Protein 5IJX (pdb70)

Solvent-accessible surface area: 17200 Å² total

Sequence (354 aa):
RHITQQHLRRTAEAEEQWKLQAKEIEAGRKQSFLSFLEERGLVNSVVGQRDALDKLITRKRVGFYAGVDPTAPSLHIGHLPFILGWAYVHGLKAVFLIGGSTAKIGDPTGRDGATRRANIANIHLQLKRLGFSFEKYGRKHGFEWEWAWRRALENNNTWWNKQSLKEVEVLGTSLRLGPLGRDYVKSRLASGEGSIAEFCYPIQGWDFWYLFQRKVQVQVGGSDQYGNILFGDAIKGILKANPESEWAPKKDEDPDLANPYGITTPLLTTASGEKAVWLDKDTSCYDLYQYFVRVADSDVERYLKFTFVPTPAIKELEEHAKDPSKRVAQHKLAREFVELIHGSLSAEQAAKDH

Organism: Coccidioides posadasii (strain C735) (NCBI:txid222929)

Foldseek 3Di:
DCVVVVVVVVVVVVLVVLVVQLCCVVVPNDPFLLVLCVVLQFFPDKQPDSVLVSVQVSNHLFAEEEEDELPDLFDAPQFSLVSLLSSLLVLHAYEYEYALPLNVLDAPPPHDDVSSVSSVVHHLVQVVVLVVLSQVQACVLYGDDDPSRHYYYYYVVVQVVPPDPVCLVLQPVLDDDVVCVDDNSVVCVVVVNHDVSNVCSLSCLVVVLVVLVVRHAEYEEAPSCSVSQSSVNRNVSSCVVPVVDPQHQDPPGDVSNRHHMYGHGYFDDPVPDGDDGGLPCVCPLLNQLVVLLPDDPVCLLSLPSCAPNDNVVSVVLVVCVVPVVPVSSSLVSSLRNSCSRPNNVSSVVSSVVD

Radius of gyration: 21.43 Å; Cα contacts (8 Å, |Δi|>4): 500; chains: 1; bounding box: 63×55×53 Å

Secondary structure (DSSP, 8-state):
--HHHHHHHHHHHHHHHHHHHHHHHHHTSS--HHHHHHHTT--SEEES-HHHHHHHHHHS--EEEEEE---SSS-BTT-----HHHHHHTT-EEEEEE-TTGGGT---S---HHHHHHHHHHHHHHHHHHHHHHHHHHHHHT----TT--EEEEETHHHHTT--TTT---STTTS-S----SHHHHHHHHTS---HHHHTS---HHHHHHHHTTTEEEEEEEGGGHHHHHH--HHHHHHHH-TTSTTS--SSS-GGGTS-EEEEE----SSSS----BS-----HHHHHHHHHT--TTTHHHHH------HHHHHH--HHHH-TTS-HHHHHHHHHHHHHHH-HHHHHHHHHH-

B-factor: mean 92.23, std 27.03, range [42.38, 209.82]

Nearest PDB structures (foldseek):
  5ijx-assembly1_A-2  TM=1.002E+00  e=3.954E-60  Coccidioides posadasii C735 delta SOWgp
  5ihx-assembly1_A  TM=9.415E-01  e=8.143E-38  Aspergillus nidulans FGSC A4
  5ihx-assembly1_B-2  TM=9.324E-01  e=5.380E-35  Aspergillus nidulans FGSC A4
  4ojm-assembly1_X-2  TM=9.287E-01  e=7.975E-33  Neurospora crassa OR74A
  1y42-assembly1_X  TM=9.185E-01  e=2.354E-32  Neurospora crassa

Structure (mmCIF, N/CA/C/O backbone):
data_5IJX
#
_entry.id   5IJX
#
_cell.length_a   117.173
_cell.length_b   75.785
_cell.length_c   52.316
_cell.angle_alpha   90.00
_cell.angle_beta   94.55
_cell.angle_gamma   90.00
#
_symmetry.space_group_name_H-M   'C 1 2 1'
#
loop_
_entity.id
_entity.type
_entity.pdbx_description
1 polymer 'Tyrosine--tRNA ligase, mitochondrial'
2 non-polymer TYROSINE
3 water water
#
loop_
_atom_site.group_PDB
_atom_site.id
_atom_site.type_symbol
_atom_site.label_atom_id
_atom_site.label_alt_id
_atom_site.label_comp_id
_atom_site.label_asym_id
_atom_site.label_entity_id
_atom_site.label_seq_id
_atom_site.pdbx_PDB_ins_code
_atom_site.Cartn_x
_atom_site.Cartn_y
_atom_site.Cartn_z
_atom_site.occupancy
_atom_site.B_iso_or_equiv
_atom_site.auth_seq_id
_atom_site.auth_comp_id
_atom_site.auth_asym_id
_atom_site.auth_atom_id
_atom_site.pdbx_PDB_model_num
ATOM 1 N N . ARG A 1 5 ? 42.651 -26.676 6.246 1.00 107.37 50 ARG A N 1
ATOM 2 C CA . ARG A 1 5 ? 43.200 -27.159 4.984 1.00 114.15 50 ARG A CA 1
ATOM 3 C C . ARG A 1 5 ? 42.505 -26.480 3.811 1.00 124.55 50 ARG A C 1
ATOM 4 O O . ARG A 1 5 ? 42.981 -25.470 3.293 1.00 127.49 50 ARG A O 1
ATOM 7 N N . HIS A 1 6 ? 41.376 -27.045 3.394 1.00 136.45 51 HIS A N 1
ATOM 8 C CA . HIS A 1 6 ? 40.559 -26.471 2.334 1.00 134.86 51 HIS A CA 1
ATOM 9 C C . HIS A 1 6 ? 39.574 -25.432 2.850 1.00 134.32 51 HIS A C 1
ATOM 10 O O . HIS A 1 6 ? 38.758 -24.931 2.070 1.00 139.68 51 HIS A O 1
ATOM 24 N N . ILE A 1 7 ? 39.623 -25.106 4.143 1.00 129.49 52 ILE A N 1
ATOM 25 C CA . ILE A 1 7 ? 38.733 -24.089 4.689 1.00 124.95 52 ILE A CA 1
ATOM 26 C C . ILE A 1 7 ? 39.187 -22.703 4.256 1.00 123.16 52 ILE A C 1
ATOM 27 O O . ILE A 1 7 ? 38.361 -21.802 4.056 1.00 110.00 52 ILE A O 1
ATOM 43 N N . THR A 1 8 ? 40.498 -22.507 4.107 1.00 131.44 53 THR A N 1
ATOM 44 C CA . THR A 1 8 ? 41.005 -21.277 3.512 1.00 123.81 53 THR A CA 1
ATOM 45 C C . THR A 1 8 ? 40.427 -21.059 2.120 1.00 122.96 53 THR A C 1
ATOM 46 O O . THR A 1 8 ? 40.240 -19.912 1.697 1.00 123.02 53 THR A O 1
ATOM 57 N N . GLN A 1 9 ? 40.141 -22.143 1.394 1.00 122.38 54 GLN A N 1
ATOM 58 C CA . GLN A 1 9 ? 39.556 -22.018 0.063 1.00 120.05 54 GLN A CA 1
ATOM 59 C C . GLN A 1 9 ? 38.126 -21.496 0.141 1.00 110.24 54 GLN A C 1
ATOM 60 O O . GLN A 1 9 ? 37.779 -20.506 -0.514 1.00 108.75 54 GLN A O 1
ATOM 74 N N . GLN A 1 10 ? 37.277 -22.155 0.935 1.00 108.65 55 GLN A N 1
ATOM 75 C CA . GLN A 1 10 ? 35.909 -21.682 1.122 1.00 107.97 55 GLN A CA 1
ATOM 76 C C . GLN A 1 10 ? 35.893 -20.229 1.577 1.00 104.66 55 GLN A C 1
ATOM 77 O O . GLN A 1 10 ? 35.186 -19.389 1.006 1.00 100.15 55 GLN A O 1
ATOM 86 N N . HIS A 1 11 ? 36.680 -19.914 2.609 1.00 106.40 56 HIS A N 1
ATOM 87 C CA . HIS A 1 11 ? 36.703 -18.555 3.139 1.00 100.67 56 HIS A CA 1
ATOM 88 C C . HIS A 1 11 ? 37.133 -17.557 2.072 1.00 99.17 56 HIS A C 1
ATOM 89 O O . HIS A 1 11 ? 36.527 -16.490 1.924 1.00 96.98 56 HIS A O 1
ATOM 103 N N . LEU A 1 12 ? 38.189 -17.880 1.322 1.00 96.15 57 LEU A N 1
ATOM 104 C CA . LEU A 1 12 ? 38.650 -16.968 0.281 1.00 90.74 57 LEU A CA 1
ATOM 105 C C . LEU A 1 12 ? 37.573 -16.749 -0.776 1.00 96.63 57 LEU A C 1
ATOM 106 O O . LEU A 1 12 ? 37.341 -15.614 -1.210 1.00 101.10 57 LEU A O 1
ATOM 113 N N . ARG A 1 13 ? 36.899 -17.822 -1.198 1.00 91.31 58 ARG A N 1
ATOM 114 C CA . ARG A 1 13 ? 35.794 -17.675 -2.141 1.00 96.07 58 ARG A CA 1
ATOM 115 C C . ARG A 1 13 ? 34.742 -16.718 -1.596 1.00 93.25 58 ARG A C 1
ATOM 116 O O . ARG A 1 13 ? 34.365 -15.744 -2.259 1.00 97.16 58 ARG A O 1
ATOM 137 N N . ARG A 1 14 ? 34.250 -16.988 -0.384 1.00 89.86 59 ARG A N 1
ATOM 138 C CA . ARG A 1 14 ? 33.278 -16.100 0.248 1.00 84.48 59 ARG A CA 1
ATOM 139 C C . ARG A 1 14 ? 33.754 -14.653 0.210 1.00 82.37 59 ARG A C 1
ATOM 140 O O . ARG A 1 14 ? 33.001 -13.747 -0.165 1.00 86.45 59 ARG A O 1
ATOM 161 N N . THR A 1 15 ? 35.007 -14.421 0.604 1.00 77.60 60 THR A N 1
ATOM 162 C CA . THR A 1 15 ? 35.576 -13.079 0.553 1.00 79.51 60 THR A CA 1
ATOM 163 C C . THR A 1 15 ? 35.423 -12.477 -0.837 1.00 87.93 60 THR A C 1
ATOM 164 O O . THR A 1 15 ? 34.973 -11.335 -0.989 1.00 96.11 60 THR A O 1
ATOM 175 N N . ALA A 1 16 ? 35.799 -13.236 -1.868 1.00 80.64 61 ALA A N 1
ATOM 176 C CA . ALA A 1 16 ? 35.679 -12.739 -3.234 1.00 87.19 61 ALA A CA 1
ATOM 177 C C . ALA A 1 16 ? 34.240 -12.346 -3.546 1.00 90.58 61 ALA A C 1
ATOM 178 O O . ALA A 1 16 ? 33.985 -11.264 -4.085 1.00 91.47 61 ALA A O 1
ATOM 185 N N . GLU A 1 17 ? 33.283 -13.212 -3.205 1.00 85.92 62 GLU A N 1
ATOM 186 C CA . GLU A 1 17 ? 31.878 -12.892 -3.440 1.00 87.98 62 GLU A CA 1
ATOM 187 C C . GLU A 1 17 ? 31.494 -11.584 -2.756 1.00 88.30 62 GLU A C 1
ATOM 188 O O . GLU A 1 17 ? 30.845 -10.720 -3.358 1.00 94.24 62 GLU A O 1
ATOM 200 N N . ALA A 1 18 ? 31.892 -11.421 -1.494 1.00 88.17 63 ALA A N 1
ATOM 201 C CA . ALA A 1 18 ? 31.625 -10.172 -0.789 1.00 81.79 63 ALA A CA 1
ATOM 202 C C . ALA A 1 18 ? 32.187 -8.982 -1.559 1.00 84.60 63 ALA A C 1
ATOM 203 O O . ALA A 1 18 ? 31.512 -7.960 -1.728 1.00 92.58 63 ALA A O 1
ATOM 210 N N . GLU A 1 19 ? 33.428 -9.101 -2.039 1.00 79.93 64 GLU A N 1
ATOM 211 C CA . GLU A 1 19 ? 34.020 -8.020 -2.820 1.00 81.16 64 GLU A CA 1
ATOM 212 C C . GLU A 1 19 ? 33.201 -7.730 -4.071 1.00 88.95 64 GLU A C 1
ATOM 213 O O . GLU A 1 19 ? 33.052 -6.569 -4.466 1.00 88.99 64 GLU A O 1
ATOM 225 N N . GLU A 1 20 ? 32.673 -8.772 -4.717 1.00 96.16 65 GLU A N 1
ATOM 226 C CA . GLU A 1 20 ? 31.798 -8.561 -5.866 1.00 107.74 65 GLU A CA 1
ATOM 227 C C . GLU A 1 20 ? 30.577 -7.744 -5.470 1.00 97.19 65 GLU A C 1
ATOM 228 O O . GLU A 1 20 ? 30.275 -6.716 -6.088 1.00 89.64 65 GLU A O 1
ATOM 240 N N . GLN A 1 21 ? 29.857 -8.193 -4.437 1.00 89.62 66 GLN A N 1
ATOM 241 C CA . GLN A 1 21 ? 28.703 -7.441 -3.961 1.00 85.71 66 GLN A CA 1
ATOM 242 C C . GLN A 1 21 ? 29.062 -5.980 -3.727 1.00 86.68 66 GLN A C 1
ATOM 243 O O . GLN A 1 21 ? 28.318 -5.076 -4.128 1.00 92.09 66 GLN A O 1
ATOM 247 N N . TRP A 1 22 ? 30.214 -5.728 -3.101 1.00 87.86 67 TRP A N 1
ATOM 248 C CA . TRP A 1 22 ? 30.604 -4.354 -2.813 1.00 79.42 67 TRP A CA 1
ATOM 249 C C . TRP A 1 22 ? 30.923 -3.576 -4.083 1.00 80.22 67 TRP A C 1
ATOM 250 O O . TRP A 1 22 ? 30.667 -2.370 -4.142 1.00 83.95 67 TRP A O 1
ATOM 271 N N . LYS A 1 23 ? 31.479 -4.237 -5.101 1.00 81.20 68 LYS A N 1
ATOM 272 C CA . LYS A 1 23 ? 31.776 -3.549 -6.354 1.00 86.18 68 LYS A CA 1
ATOM 273 C C . LYS A 1 23 ? 30.498 -3.187 -7.101 1.00 85.67 68 LYS A C 1
ATOM 274 O O . LYS A 1 23 ? 30.377 -2.076 -7.631 1.00 89.36 68 LYS A O 1
ATOM 278 N N . LEU A 1 24 ? 29.534 -4.109 -7.156 1.00 86.03 69 LEU A N 1
ATOM 279 C CA . LEU A 1 24 ? 28.247 -3.798 -7.770 1.00 97.05 69 LEU A CA 1
ATOM 280 C C . LEU A 1 24 ? 27.560 -2.655 -7.033 1.00 93.14 69 LEU A C 1
ATOM 281 O O . LEU A 1 24 ? 27.166 -1.652 -7.641 1.00 90.83 69 LEU A O 1
ATOM 297 N N . GLN A 1 25 ? 27.403 -2.794 -5.713 1.00 94.63 70 GLN A N 1
ATOM 298 C CA . GLN A 1 25 ? 26.833 -1.713 -4.915 1.00 86.31 70 GLN A CA 1
ATOM 299 C C . GLN A 1 25 ? 27.559 -0.399 -5.179 1.00 87.21 70 GLN A C 1
ATOM 300 O O . GLN A 1 25 ? 26.937 0.671 -5.227 1.00 91.45 70 GLN A O 1
ATOM 314 N N . ALA A 1 26 ? 28.879 -0.463 -5.360 1.00 77.93 71 ALA A N 1
ATOM 315 C CA . ALA A 1 26 ? 29.655 0.747 -5.603 1.00 82.38 71 ALA A CA 1
ATOM 316 C C . ALA A 1 26 ? 29.307 1.363 -6.952 1.00 93.89 71 ALA A C 1
ATOM 317 O O . ALA A 1 26 ? 29.216 2.590 -7.072 1.00 88.79 71 ALA A O 1
ATOM 324 N N . LYS A 1 27 ? 29.115 0.534 -7.981 1.00 95.79 72 LYS A N 1
ATOM 325 C CA . LYS A 1 27 ? 28.629 1.052 -9.256 1.00 98.24 72 LYS A CA 1
ATOM 326 C C . LYS A 1 27 ? 27.274 1.726 -9.079 1.00 94.48 72 LYS A C 1
ATOM 327 O O . LYS A 1 27 ? 27.043 2.827 -9.592 1.00 92.97 72 LYS A O 1
ATOM 346 N N . GLU A 1 28 ? 26.367 1.081 -8.341 1.00 92.74 73 GLU A N 1
ATOM 347 C CA . GLU A 1 28 ? 25.068 1.683 -8.056 1.00 95.45 73 GLU A CA 1
ATOM 348 C C . GLU A 1 28 ? 25.231 3.083 -7.476 1.00 98.42 73 GLU A C 1
ATOM 349 O O . GLU A 1 28 ? 24.713 4.064 -8.020 1.00 98.35 73 GLU A O 1
ATOM 361 N N . ILE A 1 29 ? 25.959 3.188 -6.363 1.00 103.84 74 ILE A N 1
ATOM 362 C CA . ILE A 1 29 ? 26.085 4.466 -5.666 1.00 98.35 74 ILE A CA 1
ATOM 363 C C . ILE A 1 29 ? 26.753 5.502 -6.562 1.00 95.96 74 ILE A C 1
ATOM 364 O O . ILE A 1 29 ? 26.223 6.599 -6.774 1.00 95.12 74 ILE A O 1
ATOM 380 N N . GLU A 1 30 ? 27.933 5.173 -7.097 1.00 91.20 75 GLU A N 1
ATOM 381 C CA . GLU A 1 30 ? 28.715 6.150 -7.848 1.00 89.17 75 GLU A CA 1
ATOM 382 C C . GLU A 1 30 ? 28.042 6.563 -9.150 1.00 104.94 75 GLU A C 1
ATOM 383 O O . GLU A 1 30 ? 28.335 7.648 -9.664 1.00 113.01 75 GLU A O 1
ATOM 395 N N . ALA A 1 31 ? 27.157 5.733 -9.698 1.00 115.67 76 ALA A N 1
ATOM 396 C CA . ALA A 1 31 ? 26.360 6.154 -10.841 1.00 120.59 76 ALA A CA 1
ATOM 397 C C . ALA A 1 31 ? 25.135 6.959 -10.429 1.00 119.00 76 ALA A C 1
ATOM 398 O O . ALA A 1 31 ? 24.507 7.584 -11.291 1.00 120.47 76 ALA A O 1
ATOM 405 N N . GLY A 1 32 ? 24.783 6.958 -9.141 1.00 104.11 77 GLY A N 1
ATOM 406 C CA . GLY A 1 32 ? 23.736 7.802 -8.607 1.00 94.85 77 GLY A CA 1
ATOM 407 C C . GLY A 1 32 ? 22.513 7.061 -8.110 1.00 95.61 77 GLY A C 1
ATOM 408 O O . GLY A 1 32 ? 21.715 7.647 -7.367 1.00 92.70 77 GLY A O 1
ATOM 412 N N . ARG A 1 33 ? 22.344 5.790 -8.483 1.00 99.52 78 ARG A N 1
ATOM 413 C CA . ARG A 1 33 ? 21.086 5.106 -8.203 1.00 93.35 78 ARG A CA 1
ATOM 414 C C . ARG A 1 33 ? 20.890 4.843 -6.713 1.00 89.98 78 ARG A C 1
ATOM 415 O O . ARG A 1 33 ? 19.746 4.763 -6.252 1.00 83.42 78 ARG A O 1
ATOM 436 N N . LYS A 1 34 ? 21.972 4.718 -5.944 1.00 97.37 79 LYS A N 1
ATOM 437 C CA . LYS A 1 34 ? 21.885 4.445 -4.516 1.00 100.97 79 LYS A CA 1
ATOM 438 C C . LYS A 1 34 ? 22.627 5.516 -3.724 1.00 91.61 79 LYS A C 1
ATOM 439 O O . LYS A 1 34 ? 23.579 6.131 -4.216 1.00 82.89 79 LYS A O 1
ATOM 458 N N . GLN A 1 35 ? 22.181 5.732 -2.488 1.00 90.43 80 GLN A N 1
ATOM 459 C CA . GLN A 1 35 ? 22.787 6.736 -1.626 1.00 91.15 80 GLN A CA 1
ATOM 460 C C . GLN A 1 35 ? 24.007 6.164 -0.916 1.00 87.42 80 GLN A C 1
ATOM 461 O O . GLN A 1 35 ? 23.978 5.041 -0.403 1.00 86.82 80 GLN A O 1
ATOM 475 N N . SER A 1 36 ? 25.079 6.951 -0.881 1.00 77.51 81 SER A N 1
ATOM 476 C CA . SER A 1 36 ? 26.292 6.533 -0.198 1.00 74.98 81 SER A CA 1
ATOM 477 C C . SER A 1 36 ? 26.051 6.435 1.307 1.00 78.58 81 SER A C 1
ATOM 478 O O . SER A 1 36 ? 25.084 6.977 1.849 1.00 80.45 81 SER A O 1
ATOM 486 N N . PHE A 1 37 ? 26.960 5.734 1.986 1.00 76.66 82 PHE A N 1
ATOM 487 C CA . PHE A 1 37 ? 26.813 5.531 3.423 1.00 66.52 82 PHE A CA 1
ATOM 488 C C . PHE A 1 37 ? 27.048 6.826 4.191 1.00 75.21 82 PHE A C 1
ATOM 489 O O . PHE A 1 37 ? 26.305 7.143 5.129 1.00 70.09 82 PHE A O 1
ATOM 506 N N . LEU A 1 38 ? 28.073 7.590 3.808 1.00 79.49 83 LEU A N 1
ATOM 507 C CA . LEU A 1 38 ? 28.349 8.851 4.489 1.00 75.96 83 LEU A CA 1
ATOM 508 C C . LEU A 1 38 ? 27.188 9.824 4.325 1.00 78.91 83 LEU A C 1
ATOM 509 O O . LEU A 1 38 ? 26.735 10.439 5.297 1.00 83.71 83 LEU A O 1
ATOM 525 N N . SER A 1 39 ? 26.695 9.980 3.094 1.00 85.13 84 SER A N 1
ATOM 526 C CA . SER A 1 39 ? 25.525 10.821 2.863 1.00 87.22 84 SER A CA 1
ATOM 527 C C . SER A 1 39 ? 24.372 10.415 3.773 1.00 94.37 84 SER A C 1
ATOM 528 O O . SER A 1 39 ? 23.683 11.272 4.343 1.00 98.39 84 SER A O 1
ATOM 536 N N . PHE A 1 40 ? 24.153 9.108 3.928 1.00 87.03 85 PHE A N 1
ATOM 537 C CA . PHE A 1 40 ? 23.081 8.632 4.795 1.00 77.92 85 PHE A CA 1
ATOM 538 C C . PHE A 1 40 ? 23.323 9.048 6.241 1.00 83.63 85 PHE A C 1
ATOM 539 O O . PHE A 1 40 ? 22.433 9.607 6.894 1.00 88.62 85 PHE A O 1
ATOM 556 N N . LEU A 1 41 ? 24.527 8.787 6.762 1.00 73.71 86 LEU A N 1
ATOM 557 C CA . LEU A 1 41 ? 24.848 9.217 8.120 1.00 73.97 86 LEU A CA 1
ATOM 558 C C . LEU A 1 41 ? 24.580 10.706 8.300 1.00 77.95 86 LEU A C 1
ATOM 559 O O . LEU A 1 41 ? 24.101 11.140 9.355 1.00 70.89 86 LEU A O 1
ATOM 575 N N . GLU A 1 42 ? 24.883 11.506 7.275 1.00 74.09 87 GLU A N 1
ATOM 576 C CA . GLU A 1 42 ? 24.626 12.940 7.355 1.00 73.46 87 GLU A CA 1
ATOM 577 C C . GLU A 1 42 ? 23.131 13.221 7.448 1.00 80.00 87 GLU A C 1
ATOM 578 O O . GLU A 1 42 ? 22.688 14.000 8.300 1.00 80.39 87 GLU A O 1
ATOM 590 N N . GLU A 1 43 ? 22.333 12.593 6.580 1.00 88.90 88 GLU A N 1
ATOM 591 C CA . GLU A 1 43 ? 20.896 12.836 6.612 1.00 96.95 88 GLU A CA 1
ATOM 592 C C . GLU A 1 43 ? 20.271 12.372 7.922 1.00 92.07 88 GLU A C 1
ATOM 593 O O . GLU A 1 43 ? 19.139 12.763 8.226 1.00 109.35 88 GLU A O 1
ATOM 605 N N . ARG A 1 44 ? 20.977 11.556 8.703 1.00 72.51 89 ARG A N 1
ATOM 606 C CA . ARG A 1 44 ? 20.534 11.185 10.040 1.00 77.55 89 ARG A CA 1
ATOM 607 C C . ARG A 1 44 ? 21.070 12.119 11.118 1.00 77.10 89 ARG A C 1
ATOM 608 O O . ARG A 1 44 ? 20.718 11.956 12.290 1.00 72.70 89 ARG A O 1
ATOM 629 N N . GLY A 1 45 ? 21.912 13.085 10.756 1.00 81.02 90 GLY A N 1
ATOM 630 C CA . GLY A 1 45 ? 22.431 14.026 11.727 1.00 80.36 90 GLY A CA 1
ATOM 631 C C . GLY A 1 45 ? 23.451 13.453 12.680 1.00 83.86 90 GLY A C 1
ATOM 632 O O . GLY A 1 45 ? 23.744 14.076 13.704 1.00 89.02 90 GLY A O 1
ATOM 636 N N . LEU A 1 46 ? 24.005 12.278 12.375 1.00 78.62 91 LEU A N 1
ATOM 637 C CA . LEU A 1 46 ? 25.030 11.680 13.220 1.00 80.66 91 LEU A CA 1
ATOM 638 C C . LEU A 1 46 ? 26.429 12.188 12.905 1.00 80.64 91 LEU A C 1
ATOM 639 O O . LEU A 1 46 ? 27.375 11.820 13.610 1.00 77.67 91 LEU A O 1
ATOM 655 N N . VAL A 1 47 ? 26.586 13.016 11.880 1.00 76.91 92 VAL A N 1
ATOM 656 C CA . VAL A 1 47 ? 27.893 13.488 11.442 1.00 69.65 92 VAL A CA 1
ATOM 657 C C . VAL A 1 47 ? 28.006 14.945 11.864 1.00 70.03 92 VAL A C 1
ATOM 658 O O . VAL A 1 47 ? 27.453 15.836 11.211 1.00 68.67 92 VAL A O 1
ATOM 671 N N . ASN A 1 48 ? 28.717 15.199 12.963 1.00 82.23 93 ASN A N 1
ATOM 672 C CA . ASN A 1 48 ? 29.035 16.580 13.307 1.00 80.07 93 ASN A CA 1
ATOM 673 C C . ASN A 1 48 ? 30.151 17.126 12.423 1.00 74.03 93 ASN A C 1
ATOM 674 O O . ASN A 1 48 ? 30.107 18.294 12.022 1.00 76.27 93 ASN A O 1
ATOM 685 N N . SER A 1 49 ? 31.148 16.307 12.097 1.00 68.88 94 SER A N 1
ATOM 686 C CA . SER A 1 49 ? 32.166 16.732 11.141 1.00 72.34 94 SER A CA 1
ATOM 687 C C . SER A 1 49 ? 32.989 15.518 10.734 1.00 72.13 94 SER A C 1
ATOM 688 O O . SER A 1 49 ? 32.942 14.463 11.374 1.00 68.74 94 SER A O 1
ATOM 696 N N . VAL A 1 50 ? 33.743 15.687 9.651 1.00 64.37 95 VAL A N 1
ATOM 697 C CA . VAL A 1 50 ? 34.647 14.668 9.135 1.00 59.03 95 VAL A CA 1
ATOM 698 C C . VAL A 1 50 ? 36.075 15.113 9.406 1.00 64.11 95 VAL A C 1
ATOM 699 O O . VAL A 1 50 ? 36.431 16.268 9.141 1.00 69.34 95 VAL A O 1
ATOM 712 N N . VAL A 1 51 ? 36.889 14.199 9.922 1.00 59.43 96 VAL A N 1
ATOM 713 C CA . VAL A 1 51 ? 38.322 14.429 10.059 1.00 64.21 96 VAL A CA 1
ATOM 714 C C . VAL A 1 51 ? 38.982 13.846 8.815 1.00 69.89 96 VAL A C 1
ATOM 715 O O . VAL A 1 51 ? 38.999 12.625 8.622 1.00 60.99 96 VAL A O 1
ATOM 728 N N . GLY A 1 52 ? 39.517 14.723 7.972 1.00 77.82 97 GLY A N 1
ATOM 729 C CA . GLY A 1 52 ? 39.954 14.379 6.634 1.00 75.78 97 GLY A CA 1
ATOM 730 C C . GLY A 1 52 ? 39.050 15.013 5.590 1.00 75.03 97 GLY A C 1
ATOM 731 O O . GLY A 1 52 ? 38.074 15.699 5.899 1.00 73.80 97 GLY A O 1
ATOM 735 N N . GLN A 1 53 ? 39.397 14.772 4.328 1.00 75.21 98 GLN A N 1
ATOM 736 C CA . GLN A 1 53 ? 38.573 15.259 3.229 1.00 68.87 98 GLN A CA 1
ATOM 737 C C . GLN A 1 53 ? 37.275 14.459 3.175 1.00 72.06 98 GLN A C 1
ATOM 738 O O . GLN A 1 53 ? 37.296 13.228 3.075 1.00 87.04 98 GLN A O 1
ATOM 752 N N . ARG A 1 54 ? 36.146 15.166 3.248 1.00 75.66 99 ARG A N 1
ATOM 753 C CA . ARG A 1 54 ? 34.846 14.506 3.336 1.00 83.01 99 ARG A CA 1
ATOM 754 C C . ARG A 1 54 ? 34.581 13.639 2.109 1.00 80.18 99 ARG A C 1
ATOM 755 O O . ARG A 1 54 ? 34.268 12.447 2.228 1.00 76.78 99 ARG A O 1
ATOM 776 N N . ASP A 1 55 ? 34.699 14.224 0.914 1.00 74.08 100 ASP A N 1
ATOM 777 C CA . ASP A 1 55 ? 34.436 13.466 -0.305 1.00 72.42 100 ASP A CA 1
ATOM 778 C C . ASP A 1 55 ? 35.406 12.302 -0.460 1.00 68.53 100 ASP A C 1
ATOM 779 O O . ASP A 1 55 ? 35.044 11.265 -1.029 1.00 79.18 100 ASP A O 1
ATOM 788 N N . ALA A 1 56 ? 36.637 12.450 0.034 1.00 67.10 101 ALA A N 1
ATOM 789 C CA . ALA A 1 56 ? 37.578 11.335 0.013 1.00 72.02 101 ALA A CA 1
ATOM 790 C C . ALA A 1 56 ? 37.080 10.180 0.873 1.00 70.64 101 ALA A C 1
ATOM 791 O O . ALA A 1 56 ? 37.238 9.010 0.508 1.00 69.32 101 ALA A O 1
ATOM 798 N N . LEU A 1 57 ? 36.476 10.489 2.024 1.00 75.32 102 LEU A N 1
ATOM 799 C CA . LEU A 1 57 ? 35.951 9.438 2.890 1.00 70.91 102 LEU A CA 1
ATOM 800 C C . LEU A 1 57 ? 34.725 8.781 2.271 1.00 65.92 102 LEU A C 1
ATOM 801 O O . LEU A 1 57 ? 34.598 7.550 2.288 1.00 65.44 102 LEU A O 1
ATOM 817 N N . ASP A 1 58 ? 33.804 9.585 1.736 1.00 64.64 103 ASP A N 1
ATOM 818 C CA . ASP A 1 58 ? 32.683 9.028 0.987 1.00 73.73 103 ASP A CA 1
ATOM 819 C C . ASP A 1 58 ? 33.184 8.068 -0.087 1.00 71.99 103 ASP A C 1
ATOM 820 O O . ASP A 1 58 ? 32.666 6.955 -0.244 1.00 72.24 103 ASP A O 1
ATOM 829 N N . LYS A 1 59 ? 34.214 8.488 -0.825 1.00 60.62 104 LYS A N 1
ATOM 830 C CA . LYS A 1 59 ? 34.817 7.636 -1.844 1.00 60.67 104 LYS A CA 1
ATOM 831 C C . LYS A 1 59 ? 35.336 6.338 -1.238 1.00 73.14 104 LYS A C 1
ATOM 832 O O . LYS A 1 59 ? 35.084 5.248 -1.764 1.00 75.55 104 LYS A O 1
ATOM 851 N N . LEU A 1 60 ? 36.073 6.439 -0.130 1.00 75.60 105 LEU A N 1
ATOM 852 C CA . LEU A 1 60 ? 36.617 5.253 0.522 1.00 66.61 105 LEU A CA 1
ATOM 853 C C . LEU A 1 60 ? 35.511 4.262 0.859 1.00 62.56 105 LEU A C 1
ATOM 854 O O . LEU A 1 60 ? 35.556 3.095 0.454 1.00 62.27 105 LEU A O 1
ATOM 870 N N . ILE A 1 61 ? 34.508 4.714 1.614 1.00 65.94 106 ILE A N 1
ATOM 871 C CA . ILE A 1 61 ? 33.452 3.814 2.064 1.00 57.35 106 ILE A CA 1
ATOM 872 C C . ILE A 1 61 ? 32.721 3.217 0.870 1.00 66.89 106 ILE A C 1
ATOM 873 O O . ILE A 1 61 ? 32.377 2.029 0.863 1.00 69.37 106 ILE A O 1
ATOM 889 N N . THR A 1 62 ? 32.474 4.028 -0.159 1.00 73.18 107 THR A N 1
ATOM 890 C CA . THR A 1 62 ? 31.754 3.529 -1.327 1.00 77.05 107 THR A CA 1
ATOM 891 C C . THR A 1 62 ? 32.558 2.457 -2.057 1.00 79.38 107 THR A C 1
ATOM 892 O O . THR A 1 62 ? 31.996 1.455 -2.517 1.00 80.74 107 THR A O 1
ATOM 903 N N . ARG A 1 63 ? 33.872 2.645 -2.169 1.00 71.93 108 ARG A N 1
ATOM 904 C CA . ARG A 1 63 ? 34.719 1.751 -2.947 1.00 80.93 108 ARG A CA 1
ATOM 905 C C . ARG A 1 63 ? 35.284 0.582 -2.146 1.00 80.22 108 ARG A C 1
ATOM 906 O O . ARG A 1 63 ? 35.833 -0.347 -2.748 1.00 80.01 108 ARG A O 1
ATOM 927 N N . LYS A 1 64 ? 35.176 0.596 -0.820 1.00 79.59 109 LYS A N 1
ATOM 928 C CA . LYS A 1 64 ? 35.936 -0.342 -0.005 1.00 67.41 109 LYS A CA 1
ATOM 929 C C . LYS A 1 64 ? 35.150 -0.709 1.244 1.00 72.55 109 LYS A C 1
ATOM 930 O O . LYS A 1 64 ? 34.620 0.171 1.928 1.00 77.54 109 LYS A O 1
ATOM 949 N N . ARG A 1 65 ? 35.086 -2.010 1.536 1.00 72.85 110 ARG A N 1
ATOM 950 C CA . ARG A 1 65 ? 34.408 -2.518 2.730 1.00 68.51 110 ARG A CA 1
ATOM 951 C C . ARG A 1 65 ? 35.344 -2.335 3.924 1.00 70.19 110 ARG A C 1
ATOM 952 O O . ARG A 1 65 ? 35.996 -3.267 4.400 1.00 75.23 110 ARG A O 1
ATOM 973 N N . VAL A 1 66 ? 35.403 -1.098 4.419 1.00 72.14 111 VAL A N 1
ATOM 974 C CA . VAL A 1 66 ? 36.352 -0.721 5.463 1.00 67.57 111 VAL A CA 1
ATOM 975 C C . VAL A 1 66 ? 35.753 -0.972 6.841 1.00 69.59 111 VAL A C 1
ATOM 976 O O . VAL A 1 66 ? 34.608 -1.423 6.963 1.00 77.89 111 VAL A O 1
ATOM 989 N N . GLY A 1 67 ? 36.523 -0.671 7.883 1.00 69.71 112 GLY A N 1
ATOM 990 C CA . GLY A 1 67 ? 36.094 -0.889 9.251 1.00 66.67 112 GLY A CA 1
ATOM 991 C C . GLY A 1 67 ? 36.042 0.408 10.035 1.00 60.19 112 GLY A C 1
ATOM 992 O O . GLY A 1 67 ? 36.788 1.350 9.761 1.00 63.89 112 GLY A O 1
ATOM 996 N N . PHE A 1 68 ? 35.149 0.445 11.021 1.00 58.95 113 PHE A N 1
ATOM 997 C CA . PHE A 1 68 ? 34.965 1.590 11.900 1.00 56.16 113 PHE A CA 1
ATOM 998 C C . PHE A 1 68 ? 35.201 1.150 13.338 1.00 59.59 113 PHE A C 1
ATOM 999 O O . PHE A 1 68 ? 35.025 -0.025 13.676 1.00 65.92 113 PHE A O 1
ATOM 1016 N N . TYR A 1 69 ? 35.598 2.090 14.193 1.00 52.13 114 TYR A N 1
ATOM 1017 C CA . TYR A 1 69 ? 35.737 1.768 15.606 1.00 50.54 114 TYR A CA 1
ATOM 1018 C C . TYR A 1 69 ? 35.544 3.021 16.447 1.00 55.23 114 TYR A C 1
ATOM 1019 O O . TYR A 1 69 ? 35.864 4.135 16.023 1.00 50.98 114 TYR A O 1
ATOM 1037 N N . ALA A 1 70 ? 34.990 2.818 17.642 1.00 58.10 115 ALA A N 1
ATOM 1038 C CA . ALA A 1 70 ? 34.822 3.863 18.639 1.00 52.84 115 ALA A CA 1
ATOM 1039 C C . ALA A 1 70 ? 35.294 3.329 19.983 1.00 55.63 115 ALA A C 1
ATOM 1040 O O . ALA A 1 70 ? 35.144 2.142 20.284 1.00 61.46 115 ALA A O 1
ATOM 1047 N N . GLY A 1 71 ? 35.872 4.210 20.785 1.00 58.34 116 GLY A N 1
ATOM 1048 C CA . GLY A 1 71 ? 36.460 3.830 22.061 1.00 55.90 116 GLY A CA 1
ATOM 1049 C C . GLY A 1 71 ? 35.791 4.544 23.214 1.00 60.21 116 GLY A C 1
ATOM 1050 O O . GLY A 1 71 ? 35.476 5.732 23.122 1.00 56.58 116 GLY A O 1
ATOM 1054 N N . VAL A 1 72 ? 35.577 3.813 24.305 1.00 61.59 117 VAL A N 1
ATOM 1055 C CA . VAL A 1 72 ? 35.040 4.370 25.539 1.00 58.46 117 VAL A CA 1
ATOM 1056 C C . VAL A 1 72 ? 36.003 4.041 26.667 1.00 56.03 117 VAL A C 1
ATOM 1057 O O . VAL A 1 72 ? 36.417 2.886 26.821 1.00 48.58 117 VAL A O 1
ATOM 1070 N N . ASP A 1 73 ? 36.353 5.053 27.454 1.00 54.66 118 ASP A N 1
ATOM 1071 C CA . ASP A 1 73 ? 37.178 4.839 28.630 1.00 69.63 118 ASP A CA 1
ATOM 1072 C C . ASP A 1 73 ? 36.287 4.475 29.810 1.00 63.64 118 ASP A C 1
ATOM 1073 O O . ASP A 1 73 ? 35.418 5.274 30.182 1.00 68.22 118 ASP A O 1
ATOM 1082 N N . PRO A 1 74 ? 36.449 3.291 30.417 1.00 62.32 119 PRO A N 1
ATOM 1083 C CA . PRO A 1 74 ? 35.601 2.927 31.560 1.00 72.44 119 PRO A CA 1
ATOM 1084 C C . PRO A 1 74 ? 35.858 3.788 32.788 1.00 76.40 119 PRO A C 1
ATOM 1085 O O . PRO A 1 74 ? 36.384 3.305 33.796 1.00 76.83 119 PRO A O 1
ATOM 1096 N N . THR A 1 75 ? 35.500 5.070 32.712 1.00 80.68 120 THR A N 1
ATOM 1097 C CA . THR A 1 75 ? 35.553 5.970 33.857 1.00 80.08 120 THR A CA 1
ATOM 1098 C C . THR A 1 75 ? 34.156 6.267 34.391 1.00 76.59 120 THR A C 1
ATOM 1099 O O . THR A 1 75 ? 33.923 7.307 35.011 1.00 85.23 120 THR A O 1
ATOM 1110 N N . ALA A 1 76 ? 33.221 5.349 34.152 1.00 83.87 121 ALA A N 1
ATOM 1111 C CA . ALA A 1 76 ? 31.863 5.429 34.637 1.00 87.14 121 ALA A CA 1
ATOM 1112 C C . ALA A 1 76 ? 31.453 3.996 34.932 1.00 76.83 121 ALA A C 1
ATOM 1113 O O . ALA A 1 76 ? 31.867 3.084 34.201 1.00 82.70 121 ALA A O 1
ATOM 1120 N N . PRO A 1 77 ? 30.654 3.755 35.973 1.00 76.51 122 PRO A N 1
ATOM 1121 C CA . PRO A 1 77 ? 30.229 2.377 36.252 1.00 86.80 122 PRO A CA 1
ATOM 1122 C C . PRO A 1 77 ? 29.329 1.805 35.172 1.00 89.93 122 PRO A C 1
ATOM 1123 O O . PRO A 1 77 ? 29.206 0.578 35.071 1.00 96.14 122 PRO A O 1
ATOM 1134 N N . SER A 1 78 ? 28.707 2.657 34.360 1.00 79.71 123 SER A N 1
ATOM 1135 C CA . SER A 1 78 ? 27.860 2.214 33.266 1.00 74.79 123 SER A CA 1
ATOM 1136 C C . SER A 1 78 ? 27.928 3.239 32.147 1.00 65.51 123 SER A C 1
ATOM 1137 O O . SER A 1 78 ? 28.345 4.383 32.347 1.00 62.72 123 SER A O 1
ATOM 1145 N N . LEU A 1 79 ? 27.512 2.811 30.961 1.00 66.22 124 LEU A N 1
ATOM 1146 C CA . LEU A 1 79 ? 27.326 3.736 29.859 1.00 60.41 124 LEU A CA 1
ATOM 1147 C C . LEU A 1 79 ? 26.092 4.601 30.103 1.00 68.67 124 LEU A C 1
ATOM 1148 O O . LEU A 1 79 ? 25.193 4.251 30.874 1.00 71.84 124 LEU A O 1
ATOM 1164 N N . HIS A 1 80 ? 26.066 5.749 29.436 1.00 67.45 125 HIS A N 1
ATOM 1165 C CA . HIS A 1 80 ? 24.915 6.635 29.419 1.00 71.66 125 HIS A CA 1
ATOM 1166 C C . HIS A 1 80 ? 24.586 6.948 27.968 1.00 74.80 125 HIS A C 1
ATOM 1167 O O . HIS A 1 80 ? 25.345 6.616 27.053 1.00 77.11 125 HIS A O 1
ATOM 1181 N N . ILE A 1 81 ? 23.437 7.590 27.753 1.00 77.83 126 ILE A N 1
ATOM 1182 C CA . ILE A 1 81 ? 23.012 7.869 26.389 1.00 79.52 126 ILE A CA 1
ATOM 1183 C C . ILE A 1 81 ? 24.044 8.714 25.652 1.00 80.76 126 ILE A C 1
ATOM 1184 O O . ILE A 1 81 ? 24.117 8.660 24.420 1.00 85.61 126 ILE A O 1
ATOM 1200 N N . GLY A 1 82 ? 24.877 9.462 26.381 1.00 80.49 127 GLY A N 1
ATOM 1201 C CA . GLY A 1 82 ? 25.873 10.299 25.731 1.00 77.08 127 GLY A CA 1
ATOM 1202 C C . GLY A 1 82 ? 26.791 9.520 24.807 1.00 81.17 127 GLY A C 1
ATOM 1203 O O . GLY A 1 82 ? 27.150 9.997 23.727 1.00 86.14 127 GLY A O 1
ATOM 1207 N N . HIS A 1 83 ? 27.192 8.317 25.219 1.00 75.29 128 HIS A N 1
ATOM 1208 C CA . HIS A 1 83 ? 28.088 7.503 24.406 1.00 67.51 128 HIS A CA 1
ATOM 1209 C C . HIS A 1 83 ? 27.432 6.957 23.144 1.00 72.21 128 HIS A C 1
ATOM 1210 O O . HIS A 1 83 ? 28.137 6.386 22.305 1.00 77.27 128 HIS A O 1
ATOM 1241 N N . LEU A 1 85 ? 25.797 7.976 20.297 1.00 69.08 130 LEU A N 1
ATOM 1242 C CA . LEU A 1 85 ? 25.842 8.425 18.906 1.00 68.00 130 LEU A CA 1
ATOM 1243 C C . LEU A 1 85 ? 26.971 7.778 18.119 1.00 67.55 130 LEU A C 1
ATOM 1244 O O . LEU A 1 85 ? 26.706 7.261 17.019 1.00 75.03 130 LEU A O 1
ATOM 1260 N N . PRO A 1 86 ? 28.225 7.774 18.581 1.00 63.24 131 PRO A N 1
ATOM 1261 C CA . PRO A 1 86 ? 29.238 6.983 17.864 1.00 61.96 131 PRO A CA 1
ATOM 1262 C C . PRO A 1 86 ? 28.770 5.562 17.627 1.00 66.38 131 PRO A C 1
ATOM 1263 O O . PRO A 1 86 ? 28.834 5.055 16.500 1.00 80.72 131 PRO A O 1
ATOM 1274 N N . PHE A 1 87 ? 28.252 4.916 18.672 1.00 61.72 132 PHE A N 1
ATOM 1275 C CA . PHE A 1 87 ? 27.810 3.536 18.543 1.00 65.71 132 PHE A CA 1
ATOM 1276 C C . PHE A 1 87 ? 26.678 3.411 17.534 1.00 64.17 132 PHE A C 1
ATOM 1277 O O . PHE A 1 87 ? 26.660 2.471 16.729 1.00 69.45 132 PHE A O 1
ATOM 1311 N N . ILE A 1 89 ? 26.382 5.119 14.895 1.00 72.05 134 ILE A N 1
ATOM 1312 C CA . ILE A 1 89 ? 27.121 5.025 13.639 1.00 67.74 134 ILE A CA 1
ATOM 1313 C C . ILE A 1 89 ? 27.632 3.603 13.447 1.00 64.94 134 ILE A C 1
ATOM 1314 O O . ILE A 1 89 ? 27.324 2.943 12.445 1.00 72.46 134 ILE A O 1
ATOM 1330 N N . LEU A 1 90 ? 28.382 3.092 14.428 1.00 54.33 135 LEU A N 1
ATOM 1331 C CA . LEU A 1 90 ? 28.847 1.712 14.349 1.00 64.09 135 LEU A CA 1
ATOM 1332 C C . LEU A 1 90 ? 27.696 0.783 13.992 1.00 60.28 135 LEU A C 1
ATOM 1333 O O . LEU A 1 90 ? 27.775 0.013 13.027 1.00 65.01 135 LEU A O 1
ATOM 1349 N N . GLY A 1 91 ? 26.603 0.869 14.748 1.00 56.06 136 GLY A N 1
ATOM 1350 C CA . GLY A 1 91 ? 25.426 0.071 14.476 1.00 64.52 136 GLY A CA 1
ATOM 1351 C C . GLY A 1 91 ? 25.092 0.123 13.004 1.00 68.26 136 GLY A C 1
ATOM 1352 O O . GLY A 1 91 ? 25.101 -0.905 12.314 1.00 64.48 136 GLY A O 1
ATOM 1356 N N . TRP A 1 92 ? 24.837 1.333 12.501 1.00 68.87 137 TRP A N 1
ATOM 1357 C CA . TRP A 1 92 ? 24.549 1.481 11.081 1.00 70.89 137 TRP A CA 1
ATOM 1358 C C . TRP A 1 92 ? 25.626 0.794 10.256 1.00 69.72 137 TRP A C 1
ATOM 1359 O O . TRP A 1 92 ? 25.336 -0.104 9.457 1.00 70.25 137 TRP A O 1
ATOM 1380 N N . ALA A 1 93 ? 26.886 1.178 10.474 1.00 65.26 138 ALA A N 1
ATOM 1381 C CA . ALA A 1 93 ? 27.989 0.554 9.754 1.00 61.42 138 ALA A CA 1
ATOM 1382 C C . ALA A 1 93 ? 27.836 -0.960 9.746 1.00 63.64 138 ALA A C 1
ATOM 1383 O O . ALA A 1 93 ? 27.856 -1.599 8.686 1.00 65.56 138 ALA A O 1
ATOM 1390 N N . TYR A 1 94 ? 27.635 -1.547 10.925 1.00 64.58 139 TYR A N 1
ATOM 1391 C CA . TYR A 1 94 ? 27.542 -2.998 11.011 1.00 66.93 139 TYR A CA 1
ATOM 1392 C C . TYR A 1 94 ? 26.452 -3.538 10.094 1.00 68.29 139 TYR A C 1
ATOM 1393 O O . TYR A 1 94 ? 26.691 -4.455 9.300 1.00 71.66 139 TYR A O 1
ATOM 1411 N N . VAL A 1 95 ? 25.257 -2.952 10.155 1.00 73.98 140 VAL A N 1
ATOM 1412 C CA . VAL A 1 95 ? 24.107 -3.531 9.465 1.00 74.85 140 VAL A CA 1
ATOM 1413 C C . VAL A 1 95 ? 24.212 -3.204 7.985 1.00 72.21 140 VAL A C 1
ATOM 1414 O O . VAL A 1 95 ? 23.368 -3.626 7.185 1.00 82.31 140 VAL A O 1
ATOM 1427 N N . HIS A 1 96 ? 25.237 -2.443 7.605 1.00 70.11 141 HIS A N 1
ATOM 1428 C CA . HIS A 1 96 ? 25.481 -2.163 6.198 1.00 67.34 141 HIS A CA 1
ATOM 1429 C C . HIS A 1 96 ? 26.632 -2.990 5.634 1.00 71.18 141 HIS A C 1
ATOM 1430 O O . HIS A 1 96 ? 27.104 -2.705 4.528 1.00 76.33 141 HIS A O 1
ATOM 1444 N N . GLY A 1 97 ? 27.079 -4.016 6.356 1.00 71.41 142 GLY A N 1
ATOM 1445 C CA . GLY A 1 97 ? 28.140 -4.879 5.885 1.00 79.92 142 GLY A CA 1
ATOM 1446 C C . GLY A 1 97 ? 29.538 -4.384 6.165 1.00 72.71 142 GLY A C 1
ATOM 1447 O O . GLY A 1 97 ? 30.503 -5.088 5.838 1.00 75.23 142 GLY A O 1
ATOM 1451 N N . LEU A 1 98 ? 29.682 -3.201 6.750 1.00 73.56 143 LEU A N 1
ATOM 1452 C CA . LEU A 1 98 ? 30.984 -2.683 7.135 1.00 71.92 143 LEU A CA 1
ATOM 1453 C C . LEU A 1 98 ? 31.350 -3.190 8.522 1.00 68.67 143 LEU A C 1
ATOM 1454 O O . LEU A 1 98 ? 30.478 -3.490 9.343 1.00 72.43 143 LEU A O 1
ATOM 1470 N N . LYS A 1 99 ? 32.651 -3.296 8.774 1.00 67.19 144 LYS A N 1
ATOM 1471 C CA . LYS A 1 99 ? 33.126 -3.825 10.044 1.00 68.52 144 LYS A CA 1
ATOM 1472 C C . LYS A 1 99 ? 32.959 -2.792 11.149 1.00 64.79 144 LYS A C 1
ATOM 1473 O O . LYS A 1 99 ? 33.250 -1.607 10.963 1.00 63.11 144 LYS A O 1
ATOM 1492 N N . ALA A 1 100 ? 32.487 -3.252 12.305 1.00 65.14 145 ALA A N 1
ATOM 1493 C CA . ALA A 1 100 ? 32.272 -2.402 13.467 1.00 59.56 145 ALA A CA 1
ATOM 1494 C C . ALA A 1 100 ? 33.046 -2.961 14.651 1.00 59.74 145 ALA A C 1
ATOM 1495 O O . ALA A 1 100 ? 32.894 -4.138 15.002 1.00 65.76 145 ALA A O 1
ATOM 1502 N N . VAL A 1 101 ? 33.869 -2.113 15.261 1.00 61.98 146 VAL A N 1
ATOM 1503 C CA . VAL A 1 101 ? 34.711 -2.490 16.389 1.00 58.06 146 VAL A CA 1
ATOM 1504 C C . VAL A 1 101 ? 34.378 -1.574 17.556 1.00 62.89 146 VAL A C 1
ATOM 1505 O O . VAL A 1 101 ? 34.613 -0.361 17.487 1.00 62.80 146 VAL A O 1
ATOM 1518 N N . PHE A 1 102 ? 33.840 -2.150 18.625 1.00 67.52 147 PHE A N 1
ATOM 1519 C CA . PHE A 1 102 ? 33.651 -1.434 19.879 1.00 59.74 147 PHE A CA 1
ATOM 1520 C C . PHE A 1 102 ? 34.876 -1.675 20.752 1.00 56.75 147 PHE A C 1
ATOM 1521 O O . PHE A 1 102 ? 35.219 -2.826 21.034 1.00 61.35 147 PHE A O 1
ATOM 1538 N N . LEU A 1 103 ? 35.534 -0.599 21.177 1.00 58.72 148 LEU A N 1
ATOM 1539 C CA . LEU A 1 103 ? 36.777 -0.693 21.933 1.00 64.04 148 LEU A CA 1
ATOM 1540 C C . LEU A 1 103 ? 36.588 -0.129 23.334 1.00 67.00 148 LEU A C 1
ATOM 1541 O O . LEU A 1 103 ? 36.092 0.991 23.499 1.00 69.43 148 LEU A O 1
ATOM 1557 N N . ILE A 1 104 ? 36.989 -0.908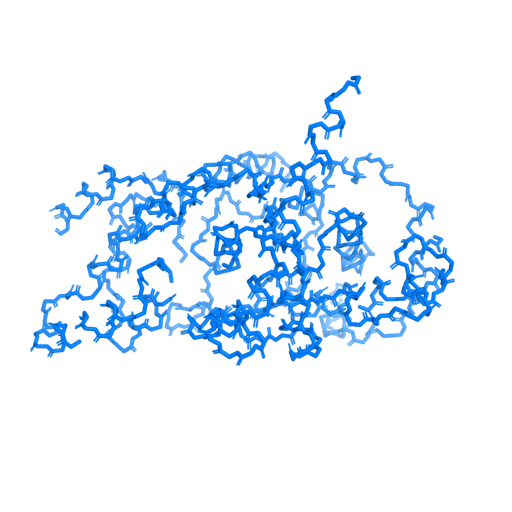 24.335 1.00 61.85 149 ILE A N 1
ATOM 1558 C CA . ILE A 1 104 ? 37.022 -0.476 25.727 1.00 69.62 149 ILE A CA 1
ATOM 1559 C C . ILE A 1 104 ? 38.443 -0.037 26.053 1.00 61.90 149 ILE A C 1
ATOM 1560 O O . ILE A 1 104 ? 39.407 -0.741 25.727 1.00 67.30 149 ILE A O 1
ATOM 1570 N N . GLY A 1 105 ? 38.577 1.116 26.703 1.00 55.52 150 GLY A N 1
ATOM 1571 C CA . GLY A 1 105 ? 39.886 1.649 27.029 1.00 62.80 150 GLY A CA 1
ATOM 1572 C C . GLY A 1 105 ? 40.430 1.130 28.343 1.00 65.28 150 GLY A C 1
ATOM 1573 O O . GLY A 1 105 ? 40.570 1.887 29.308 1.00 61.79 150 GLY A O 1
ATOM 1577 N N . GLY A 1 106 ? 40.754 -0.164 28.388 1.00 65.48 151 GLY A N 1
ATOM 1578 C CA . GLY A 1 106 ? 41.211 -0.760 29.633 1.00 64.66 151 GLY A CA 1
ATOM 1579 C C . GLY A 1 106 ? 42.447 -0.082 30.194 1.00 70.21 151 GLY A C 1
ATOM 1580 O O . GLY A 1 106 ? 42.529 0.183 31.397 1.00 69.52 151 GLY A O 1
ATOM 1584 N N . SER A 1 107 ? 43.425 0.206 29.335 1.00 66.63 152 SER A N 1
ATOM 1585 C CA . SER A 1 107 ? 44.671 0.825 29.772 1.00 65.83 152 SER A CA 1
ATOM 1586 C C . SER A 1 107 ? 44.603 2.346 29.754 1.00 64.88 152 SER A C 1
ATOM 1587 O O . SER A 1 107 ? 45.076 2.998 30.692 1.00 72.85 152 SER A O 1
ATOM 1595 N N . THR A 1 108 ? 44.026 2.922 28.699 1.00 57.12 153 THR A N 1
ATOM 1596 C CA . THR A 1 108 ? 43.911 4.373 28.613 1.00 55.05 153 THR A CA 1
ATOM 1597 C C . THR A 1 108 ? 43.144 4.948 29.798 1.00 63.57 153 THR A C 1
ATOM 1598 O O . THR A 1 108 ? 43.422 6.073 30.230 1.00 63.33 153 THR A O 1
ATOM 1609 N N . ALA A 1 109 ? 42.182 4.197 30.340 1.00 66.39 154 ALA A N 1
ATOM 1610 C CA . ALA A 1 109 ? 41.381 4.707 31.448 1.00 61.55 154 ALA A CA 1
ATOM 1611 C C . ALA A 1 109 ? 42.187 4.813 32.737 1.00 65.25 154 ALA A C 1
ATOM 1612 O O . ALA A 1 109 ? 41.844 5.617 33.612 1.00 64.04 154 ALA A O 1
ATOM 1619 N N . LYS A 1 110 ? 43.243 4.010 32.886 1.00 67.08 155 LYS A N 1
ATOM 1620 C CA . LYS A 1 110 ? 44.103 4.143 34.055 1.00 65.60 155 LYS A CA 1
ATOM 1621 C C . LYS A 1 110 ? 44.822 5.484 34.083 1.00 68.40 155 LYS A C 1
ATOM 1622 O O . LYS A 1 110 ? 45.289 5.897 35.148 1.00 74.76 155 LYS A O 1
ATOM 1626 N N . ILE A 1 111 ? 44.918 6.166 32.945 1.00 66.94 156 ILE A N 1
ATOM 1627 C CA . ILE A 1 111 ? 45.536 7.482 32.870 1.00 73.93 156 ILE A CA 1
ATOM 1628 C C . ILE A 1 111 ? 44.491 8.587 32.794 1.00 84.12 156 ILE A C 1
ATOM 1629 O O . ILE A 1 111 ? 44.673 9.657 33.376 1.00 94.11 156 ILE A O 1
ATOM 1645 N N . GLY A 1 112 ? 43.398 8.346 32.074 1.00 75.87 157 GLY A N 1
ATOM 1646 C CA . GLY A 1 112 ? 42.363 9.345 31.911 1.00 71.35 157 GLY A CA 1
ATOM 1647 C C . GLY A 1 112 ? 42.650 10.280 30.756 1.00 74.66 157 GLY A C 1
ATOM 1648 O O . GLY A 1 112 ? 43.745 10.844 30.663 1.00 86.16 157 GLY A O 1
ATOM 1652 N N . ASP A 1 113 ? 41.680 10.448 29.871 1.00 74.08 158 ASP A N 1
ATOM 1653 C CA . ASP A 1 113 ? 41.853 11.330 28.725 1.00 77.66 158 ASP A CA 1
ATOM 1654 C C . ASP A 1 113 ? 41.913 12.777 29.200 1.00 80.29 158 ASP A C 1
ATOM 1655 O O . ASP A 1 113 ? 40.938 13.263 29.788 1.00 86.04 158 ASP A O 1
ATOM 1664 N N . PRO A 1 114 ? 43.016 13.502 28.978 1.00 75.42 159 PRO A N 1
ATOM 1665 C CA . PRO A 1 114 ? 43.103 14.882 29.480 1.00 76.63 159 PRO A CA 1
ATOM 1666 C C . PRO A 1 114 ? 42.271 15.891 28.703 1.00 78.27 159 PRO A C 1
ATOM 1667 O O . PRO A 1 114 ? 42.329 17.082 29.028 1.00 84.66 159 PRO A O 1
ATOM 1678 N N . THR A 1 115 ? 41.512 15.479 27.691 1.00 80.67 160 THR A N 1
ATOM 1679 C CA . THR A 1 115 ? 40.575 16.394 27.040 1.00 87.60 160 THR A CA 1
ATOM 1680 C C . THR A 1 115 ? 39.190 16.198 27.658 1.00 104.48 160 THR A C 1
ATOM 1681 O O . THR A 1 115 ? 38.768 15.058 27.828 1.00 116.04 160 THR A O 1
ATOM 1692 N N . GLY A 1 116 ? 38.468 17.263 28.017 1.00 107.40 161 GLY A N 1
ATOM 1693 C CA . GLY A 1 116 ? 38.892 18.649 27.920 1.00 113.86 161 GLY A CA 1
ATOM 1694 C C . GLY A 1 116 ? 39.245 19.226 29.277 1.00 119.36 161 GLY A C 1
ATOM 1695 O O . GLY A 1 116 ? 39.106 20.428 29.500 1.00 122.45 161 GLY A O 1
ATOM 1699 N N . ARG A 1 117 ? 39.691 18.364 30.187 1.00 121.39 162 ARG A N 1
ATOM 1700 C CA . ARG A 1 117 ? 40.017 18.777 31.548 1.00 114.04 162 ARG A CA 1
ATOM 1701 C C . ARG A 1 117 ? 41.014 19.932 31.551 1.00 115.01 162 ARG A C 1
ATOM 1702 O O . ARG A 1 117 ? 42.176 19.764 31.181 1.00 109.69 162 ARG A O 1
ATOM 1744 N N . ASP A 1 125 ? 40.175 4.775 41.677 1.00 113.49 170 ASP A N 1
ATOM 1745 C CA . ASP A 1 125 ? 40.903 3.633 42.209 1.00 106.26 170 ASP A CA 1
ATOM 1746 C C . ASP A 1 125 ? 40.678 2.410 41.328 1.00 92.73 170 ASP A C 1
ATOM 1747 O O . ASP A 1 125 ? 39.708 2.323 40.571 1.00 93.87 170 ASP A O 1
ATOM 1757 N N . GLY A 1 126 ? 41.600 1.454 41.446 1.00 80.08 171 GLY A N 1
ATOM 1758 C CA . GLY A 1 126 ? 41.576 0.301 40.561 1.00 77.66 171 GLY A CA 1
ATOM 1759 C C . GLY A 1 126 ? 40.379 -0.598 40.800 1.00 84.23 171 GLY A C 1
ATOM 1760 O O . GLY A 1 126 ? 39.695 -1.001 39.857 1.00 91.24 171 GLY A O 1
ATOM 1764 N N . ALA A 1 127 ? 40.116 -0.936 42.064 1.00 91.39 172 ALA A N 1
ATOM 1765 C CA . ALA A 1 127 ? 38.999 -1.822 42.380 1.00 98.07 172 ALA A CA 1
ATOM 1766 C C . ALA A 1 127 ? 37.726 -1.370 41.675 1.00 94.38 172 ALA A C 1
ATOM 1767 O O . ALA A 1 127 ? 37.033 -2.171 41.037 1.00 88.67 172 ALA A O 1
ATOM 1774 N N . THR A 1 128 ? 37.411 -0.078 41.772 1.00 94.94 173 THR A N 1
ATOM 1775 C CA . THR A 1 128 ? 36.255 0.467 41.069 1.00 96.35 173 THR A CA 1
ATOM 1776 C C . THR A 1 128 ? 36.401 0.298 39.562 1.00 103.04 173 THR A C 1
ATOM 1777 O O . THR A 1 128 ? 35.479 -0.168 38.879 1.00 106.11 173 THR A O 1
ATOM 1788 N N . ARG A 1 129 ? 37.564 0.673 39.025 1.00 96.99 174 ARG A N 1
ATOM 1789 C CA . ARG A 1 129 ? 37.749 0.701 37.579 1.00 86.63 174 ARG A CA 1
ATOM 1790 C C . ARG A 1 129 ? 37.552 -0.682 36.966 1.00 86.52 174 ARG A C 1
ATOM 1791 O O . ARG A 1 129 ? 37.019 -0.806 35.857 1.00 80.45 174 ARG A O 1
ATOM 1812 N N . ARG A 1 130 ? 37.977 -1.734 37.670 1.00 86.01 175 ARG A N 1
ATOM 1813 C CA . ARG A 1 130 ? 37.787 -3.088 37.159 1.00 89.24 175 ARG A CA 1
ATOM 1814 C C . ARG A 1 130 ? 36.306 -3.426 37.042 1.00 86.66 175 ARG A C 1
ATOM 1815 O O . ARG A 1 130 ? 35.863 -3.981 36.027 1.00 89.78 175 ARG A O 1
ATOM 1836 N N . ALA A 1 131 ? 35.523 -3.091 38.068 1.00 86.42 176 ALA A N 1
ATOM 1837 C CA . ALA A 1 131 ? 34.079 -3.280 37.992 1.00 78.00 176 ALA A CA 1
ATOM 1838 C C . ALA A 1 131 ? 33.492 -2.510 36.815 1.00 76.24 176 ALA A C 1
ATOM 1839 O O . ALA A 1 131 ? 32.674 -3.042 36.055 1.00 80.31 176 ALA A O 1
ATOM 1846 N N . ASN A 1 132 ? 33.901 -1.249 36.647 1.00 71.20 177 ASN A N 1
ATOM 1847 C CA . ASN A 1 132 ? 33.439 -0.468 35.502 1.00 75.97 177 ASN A CA 1
ATOM 1848 C C . ASN A 1 132 ? 33.719 -1.201 34.194 1.00 84.91 177 ASN A C 1
ATOM 1849 O O . ASN A 1 132 ? 32.839 -1.325 33.332 1.00 89.29 177 ASN A O 1
ATOM 1860 N N . ILE A 1 133 ? 34.948 -1.699 34.034 1.00 81.37 178 ILE A N 1
ATOM 1861 C CA . ILE A 1 133 ? 35.307 -2.443 32.831 1.00 70.72 178 ILE A CA 1
ATOM 1862 C C . ILE A 1 133 ? 34.364 -3.622 32.636 1.00 79.87 178 ILE A C 1
ATOM 1863 O O . ILE A 1 133 ? 33.858 -3.856 31.534 1.00 80.75 178 ILE A O 1
ATOM 1879 N N . ALA A 1 134 ? 34.132 -4.399 33.695 1.00 81.46 179 ALA A N 1
ATOM 1880 C CA . ALA A 1 134 ? 33.276 -5.574 33.569 1.00 80.32 179 ALA A CA 1
ATOM 1881 C C . ALA A 1 134 ? 31.873 -5.186 33.115 1.00 72.32 179 ALA A C 1
ATOM 1882 O O . ALA A 1 134 ? 31.324 -5.772 32.172 1.00 69.28 179 ALA A O 1
ATOM 1889 N N . ASN A 1 135 ? 31.278 -4.185 33.769 1.00 76.42 180 ASN A N 1
ATOM 1890 C CA . ASN A 1 135 ? 29.894 -3.834 33.473 1.00 84.64 180 ASN A CA 1
ATOM 1891 C C . ASN A 1 135 ? 29.756 -3.274 32.061 1.00 86.22 180 ASN A C 1
ATOM 1892 O O . ASN A 1 135 ? 28.842 -3.657 31.320 1.00 92.22 180 ASN A O 1
ATOM 1903 N N . ILE A 1 136 ? 30.655 -2.369 31.663 1.00 87.01 181 ILE A N 1
ATOM 1904 C CA . ILE A 1 136 ? 30.572 -1.808 30.316 1.00 89.75 181 ILE A CA 1
ATOM 1905 C C . ILE A 1 136 ? 30.851 -2.885 29.274 1.00 86.12 181 ILE A C 1
ATOM 1906 O O . ILE A 1 136 ? 30.263 -2.883 28.185 1.00 79.71 181 ILE A O 1
ATOM 1922 N N . HIS A 1 137 ? 31.758 -3.814 29.583 1.00 77.46 182 HIS A N 1
ATOM 1923 C CA . HIS A 1 137 ? 32.008 -4.934 28.684 1.00 76.15 182 HIS A CA 1
ATOM 1924 C C . HIS A 1 137 ? 30.734 -5.735 28.461 1.00 82.09 182 HIS A C 1
ATOM 1925 O O . HIS A 1 137 ? 30.395 -6.085 27.324 1.00 84.93 182 HIS A O 1
ATOM 1939 N N . LEU A 1 138 ? 30.010 -6.034 29.540 1.00 80.21 183 LEU A N 1
ATOM 1940 C CA . LEU A 1 138 ? 28.718 -6.694 29.394 1.00 82.68 183 LEU A CA 1
ATOM 1941 C C . LEU A 1 138 ? 27.779 -5.864 28.523 1.00 75.54 183 LEU A C 1
ATOM 1942 O O . LEU A 1 138 ? 27.170 -6.378 27.575 1.00 72.37 183 LEU A O 1
ATOM 1958 N N . GLN A 1 139 ? 27.664 -4.568 28.825 1.00 63.42 184 GLN A N 1
ATOM 1959 C CA . GLN A 1 139 ? 26.701 -3.721 28.128 1.00 69.43 184 GLN A CA 1
ATOM 1960 C C . GLN A 1 139 ? 26.979 -3.669 26.629 1.00 73.15 184 GLN A C 1
ATOM 1961 O O . GLN A 1 139 ? 26.044 -3.634 25.821 1.00 74.14 184 GLN A O 1
ATOM 1975 N N . LEU A 1 140 ? 28.254 -3.654 26.234 1.00 69.73 185 LEU A N 1
ATOM 1976 C CA . LEU A 1 140 ? 28.573 -3.616 24.810 1.00 72.13 185 LEU A CA 1
ATOM 1977 C C . LEU A 1 140 ? 28.433 -4.993 24.171 1.00 68.51 185 LEU A C 1
ATOM 1978 O O . LEU A 1 140 ? 27.963 -5.105 23.031 1.00 76.63 185 LEU A O 1
ATOM 1994 N N . LYS A 1 141 ? 28.830 -6.049 24.887 1.00 60.86 186 LYS A N 1
ATOM 1995 C CA . LYS A 1 141 ? 28.609 -7.401 24.384 1.00 71.26 186 LYS A CA 1
ATOM 1996 C C . LYS A 1 141 ? 27.144 -7.612 24.026 1.00 68.25 186 LYS A C 1
ATOM 1997 O O . LYS A 1 141 ? 26.829 -8.163 22.964 1.00 79.25 186 LYS A O 1
ATOM 2016 N N . ARG A 1 142 ? 26.229 -7.172 24.897 1.00 68.61 187 ARG A N 1
ATOM 2017 C CA . ARG A 1 142 ? 24.807 -7.304 24.604 1.00 72.62 187 ARG A CA 1
ATOM 2018 C C . ARG A 1 142 ? 24.299 -6.227 23.654 1.00 66.72 187 ARG A C 1
ATOM 2019 O O . ARG A 1 142 ? 23.279 -6.440 22.992 1.00 69.88 187 ARG A O 1
ATOM 2040 N N . LEU A 1 143 ? 24.984 -5.085 23.562 1.00 69.71 188 LEU A N 1
ATOM 2041 C CA . LEU A 1 143 ? 24.571 -4.064 22.606 1.00 70.79 188 LEU A CA 1
ATOM 2042 C C . LEU A 1 143 ? 24.884 -4.483 21.177 1.00 73.55 188 LEU A C 1
ATOM 2043 O O . LEU A 1 143 ? 24.237 -4.006 20.238 1.00 67.49 188 LEU A O 1
ATOM 2059 N N . GLY A 1 144 ? 25.868 -5.362 20.989 1.00 79.95 189 GLY A N 1
ATOM 2060 C CA . GLY A 1 144 ? 26.137 -5.914 19.675 1.00 76.95 189 GLY A CA 1
ATOM 2061 C C . GLY A 1 144 ? 24.998 -6.784 19.182 1.00 80.13 189 GLY A C 1
ATOM 2062 O O . GLY A 1 144 ? 24.358 -6.478 18.167 1.00 77.79 189 GLY A O 1
ATOM 2066 N N . PHE A 1 145 ? 24.737 -7.880 19.900 1.00 77.64 190 PHE A N 1
ATOM 2067 C CA . PHE A 1 145 ? 23.599 -8.729 19.566 1.00 88.12 190 PHE A CA 1
ATOM 2068 C C . PHE A 1 145 ? 22.321 -7.909 19.484 1.00 94.80 190 PHE A C 1
ATOM 2069 O O . PHE A 1 145 ? 21.456 -8.168 18.639 1.00 95.66 190 PHE A O 1
ATOM 2073 N N . SER A 1 146 ? 22.189 -6.903 20.352 1.00 91.61 191 SER A N 1
ATOM 2074 C CA . SER A 1 146 ? 21.022 -6.033 20.298 1.00 88.89 191 SER A CA 1
ATOM 2075 C C . SER A 1 146 ? 20.944 -5.306 18.961 1.00 86.80 191 SER A C 1
ATOM 2076 O O . SER A 1 146 ? 19.866 -5.205 18.365 1.00 82.40 191 SER A O 1
ATOM 2084 N N . PHE A 1 147 ? 22.077 -4.795 18.469 1.00 88.60 192 PHE A N 1
ATOM 2085 C CA . PHE A 1 147 ? 22.083 -4.157 17.156 1.00 87.13 192 PHE A CA 1
ATOM 2086 C C . PHE A 1 147 ? 21.758 -5.149 16.051 1.00 90.54 192 PHE A C 1
ATOM 2087 O O . PHE A 1 147 ? 21.185 -4.766 15.024 1.00 84.44 192 PHE A O 1
ATOM 2104 N N . GLU A 1 148 ? 22.125 -6.420 16.228 1.00 96.30 193 GLU A N 1
ATOM 2105 C CA . GLU A 1 148 ? 21.771 -7.424 15.228 1.00 86.94 193 GLU A CA 1
ATOM 2106 C C . GLU A 1 148 ? 20.261 -7.647 15.196 1.00 90.49 193 GLU A C 1
ATOM 2107 O O . GLU A 1 148 ? 19.632 -7.567 14.133 1.00 88.17 193 GLU A O 1
ATOM 2119 N N . LYS A 1 149 ? 19.659 -7.912 16.358 1.00 98.02 194 LYS A N 1
ATOM 2120 C CA . LYS A 1 149 ? 18.213 -8.083 16.465 1.00 93.27 194 LYS A CA 1
ATOM 2121 C C . LYS A 1 149 ? 17.480 -6.863 15.922 1.00 85.91 194 LYS A C 1
ATOM 2122 O O . LYS A 1 149 ? 16.786 -6.939 14.902 1.00 92.50 194 LYS A O 1
ATOM 2132 N N . TYR A 1 150 ? 17.629 -5.735 16.620 1.00 86.24 195 TYR A N 1
ATOM 2133 C CA . TYR A 1 150 ? 17.000 -4.485 16.208 1.00 92.54 195 TYR A CA 1
ATOM 2134 C C . TYR A 1 150 ? 17.238 -4.187 14.735 1.00 95.53 195 TYR A C 1
ATOM 2135 O O . TYR A 1 150 ? 16.371 -3.612 14.068 1.00 103.29 195 TYR A O 1
ATOM 2153 N N . GLY A 1 151 ? 18.401 -4.571 14.208 1.00 93.34 196 GLY A N 1
ATOM 2154 C CA . GLY A 1 151 ? 18.685 -4.315 12.805 1.00 88.92 196 GLY A CA 1
ATOM 2155 C C . GLY A 1 151 ? 17.851 -5.177 11.877 1.00 90.65 196 GLY A C 1
ATOM 2156 O O . GLY A 1 151 ? 17.234 -4.677 10.932 1.00 79.09 196 GLY A O 1
ATOM 2160 N N . ARG A 1 152 ? 17.798 -6.481 12.145 1.00 100.23 197 ARG A N 1
ATOM 2161 C CA . ARG A 1 152 ? 17.092 -7.400 11.260 1.00 110.12 197 ARG A CA 1
ATOM 2162 C C . ARG A 1 152 ? 15.581 -7.283 11.431 1.00 100.73 197 ARG A C 1
ATOM 2163 O O . ARG A 1 152 ? 14.833 -8.173 11.015 1.00 99.27 197 ARG A O 1
ATOM 2167 N N . LYS A 1 153 ? 15.120 -6.192 12.048 1.00 102.95 198 LYS A N 1
ATOM 2168 C CA . LYS A 1 153 ? 13.698 -5.943 12.237 1.00 97.01 198 LYS A CA 1
ATOM 2169 C C . LYS A 1 153 ? 13.153 -4.809 11.383 1.00 95.05 198 LYS A C 1
ATOM 2170 O O . LYS A 1 153 ? 11.946 -4.777 11.127 1.00 114.98 198 LYS A O 1
ATOM 2189 N N . HIS A 1 154 ? 13.997 -3.884 10.948 1.00 88.69 199 HIS A N 1
ATOM 2190 C CA . HIS A 1 154 ? 13.547 -2.714 10.202 1.00 100.90 199 HIS A CA 1
ATOM 2191 C C . HIS A 1 154 ? 13.396 -2.878 8.677 1.00 118.90 199 HIS A C 1
ATOM 2192 O O . HIS A 1 154 ? 12.483 -2.286 8.101 1.00 138.06 199 HIS A O 1
ATOM 2206 N N . GLY A 1 155 ? 14.256 -3.648 8.008 1.00 106.98 200 GLY A N 1
ATOM 2207 C CA . GLY A 1 155 ? 15.346 -4.375 8.625 1.00 101.67 200 GLY A CA 1
ATOM 2208 C C . GLY A 1 155 ? 16.380 -4.822 7.615 1.00 108.31 200 GLY A C 1
ATOM 2209 O O . GLY A 1 155 ? 16.149 -4.793 6.405 1.00 104.88 200 GLY A O 1
ATOM 2213 N N . PHE A 1 156 ? 17.530 -5.246 8.125 1.00 107.99 201 PHE A N 1
ATOM 2214 C CA . PHE A 1 156 ? 18.694 -5.549 7.309 1.00 97.70 201 PHE A CA 1
ATOM 2215 C C . PHE A 1 156 ? 18.973 -7.044 7.350 1.00 100.79 201 PHE A C 1
ATOM 2216 O O . PHE A 1 156 ? 19.051 -7.638 8.432 1.00 101.22 201 PHE A O 1
ATOM 2233 N N . GLU A 1 157 ? 19.117 -7.646 6.173 1.00 99.00 202 GLU A N 1
ATOM 2234 C CA . GLU A 1 157 ? 19.331 -9.085 6.067 1.00 109.22 202 GLU A CA 1
ATOM 2235 C C . GLU A 1 157 ? 20.743 -9.426 6.526 1.00 107.37 202 GLU A C 1
ATOM 2236 O O . GLU A 1 157 ? 21.724 -9.042 5.880 1.00 107.37 202 GLU A O 1
ATOM 2240 N N . TRP A 1 158 ? 20.849 -10.147 7.640 1.00 105.06 203 TRP A N 1
ATOM 2241 C CA . TRP A 1 158 ? 22.149 -10.596 8.120 1.00 95.91 203 TRP A CA 1
ATOM 2242 C C . TRP A 1 158 ? 22.860 -11.399 7.039 1.00 95.21 203 TRP A C 1
ATOM 2243 O O . TRP A 1 158 ? 22.273 -12.294 6.425 1.00 94.40 203 TRP A O 1
ATOM 2264 N N . GLU A 1 159 ? 24.130 -11.080 6.812 1.00 94.89 204 GLU A N 1
ATOM 2265 C CA . GLU A 1 159 ? 24.941 -11.737 5.800 1.00 88.57 204 GLU A CA 1
ATOM 2266 C C . GLU A 1 159 ? 26.200 -12.310 6.433 1.00 85.89 204 GLU A C 1
ATOM 2267 O O . GLU A 1 159 ? 26.552 -12.004 7.576 1.00 84.03 204 GLU A O 1
ATOM 2279 N N . TRP A 1 160 ? 26.883 -13.156 5.662 1.00 87.48 205 TRP A N 1
ATOM 2280 C CA . TRP A 1 160 ? 28.151 -13.713 6.114 1.00 83.90 205 TRP A CA 1
ATOM 2281 C C . TRP A 1 160 ? 29.239 -12.648 6.170 1.00 86.56 205 TRP A C 1
ATOM 2282 O O . TRP A 1 160 ? 30.179 -12.766 6.964 1.00 94.96 205 TRP A O 1
ATOM 2303 N N . ALA A 1 161 ? 29.128 -11.605 5.346 1.00 85.22 206 ALA A N 1
ATOM 2304 C CA . ALA A 1 161 ? 30.135 -10.552 5.303 1.00 80.66 206 ALA A CA 1
ATOM 2305 C C . ALA A 1 161 ? 30.049 -9.595 6.483 1.00 77.12 206 ALA A C 1
ATOM 2306 O O . ALA A 1 161 ? 30.995 -8.833 6.709 1.00 72.35 206 ALA A O 1
ATOM 2313 N N . TRP A 1 162 ? 28.949 -9.610 7.234 1.00 79.85 207 TRP A N 1
ATOM 2314 C CA . TRP A 1 162 ? 28.832 -8.739 8.394 1.00 76.44 207 TRP A CA 1
ATOM 2315 C C . TRP A 1 162 ? 29.908 -9.079 9.415 1.00 71.85 207 TRP A C 1
ATOM 2316 O O . TRP A 1 162 ? 30.163 -10.250 9.708 1.00 81.76 207 TRP A O 1
ATOM 2337 N N . ARG A 1 163 ? 30.541 -8.042 9.959 1.00 66.35 208 ARG A N 1
ATOM 2338 C CA . ARG A 1 163 ? 31.639 -8.204 10.900 1.00 72.66 208 ARG A CA 1
ATOM 2339 C C . ARG A 1 163 ? 31.382 -7.338 12.122 1.00 76.25 208 ARG A C 1
ATOM 2340 O O . ARG A 1 163 ? 31.040 -6.157 11.997 1.00 64.98 208 ARG A O 1
ATOM 2361 N N . ARG A 1 164 ? 31.555 -7.931 13.298 1.00 76.59 209 ARG A N 1
ATOM 2362 C CA . ARG A 1 164 ? 31.309 -7.271 14.569 1.00 67.01 209 ARG A CA 1
ATOM 2363 C C . ARG A 1 164 ? 32.420 -7.677 15.522 1.00 66.19 209 ARG A C 1
ATOM 2364 O O . ARG A 1 164 ? 32.867 -8.828 15.499 1.00 59.96 209 ARG A O 1
ATOM 2385 N N . ALA A 1 165 ? 32.873 -6.743 16.352 1.00 64.94 210 ALA A N 1
ATOM 2386 C CA . ALA A 1 165 ? 33.964 -7.063 17.260 1.00 60.82 210 ALA A CA 1
ATOM 2387 C C . ALA A 1 165 ? 33.890 -6.208 18.513 1.00 61.36 210 ALA A C 1
ATOM 2388 O O . ALA A 1 165 ? 33.528 -5.029 18.454 1.00 63.06 210 ALA A O 1
ATOM 2395 N N . LEU A 1 166 ? 34.243 -6.821 19.642 1.00 58.96 211 LEU A N 1
ATOM 2396 C CA . LEU A 1 166 ? 34.398 -6.135 20.920 1.00 63.04 211 LEU A CA 1
ATOM 2397 C C . LEU A 1 166 ? 35.821 -6.378 21.403 1.00 69.53 211 LEU A C 1
ATOM 2398 O O . LEU A 1 166 ? 36.225 -7.529 21.594 1.00 72.59 211 LEU A O 1
ATOM 2414 N N . GLU A 1 167 ? 36.578 -5.297 21.586 1.00 66.01 212 GLU A N 1
ATOM 2415 C CA . GLU A 1 167 ? 37.985 -5.367 21.946 1.00 68.84 212 GLU A CA 1
ATOM 2416 C C . GLU A 1 167 ? 38.238 -4.530 23.191 1.00 68.49 212 GLU A C 1
ATOM 2417 O O . GLU A 1 167 ? 37.475 -3.620 23.520 1.00 65.98 212 GLU A O 1
ATOM 2429 N N . ASN A 1 168 ? 39.324 -4.861 23.887 1.00 67.97 213 ASN A N 1
ATOM 2430 C CA . ASN A 1 168 ? 39.832 -4.065 24.998 1.00 52.13 213 ASN A CA 1
ATOM 2431 C C . ASN A 1 168 ? 41.296 -3.784 24.709 1.00 58.47 213 ASN A C 1
ATOM 2432 O O . ASN A 1 168 ? 42.073 -4.719 24.485 1.00 65.70 213 ASN A O 1
ATOM 2443 N N . ASN A 1 169 ? 41.676 -2.504 24.705 1.00 60.88 214 ASN A N 1
ATOM 2444 C CA . ASN A 1 169 ? 42.985 -2.147 24.173 1.00 60.81 214 ASN A CA 1
ATOM 2445 C C . ASN A 1 169 ? 44.123 -2.739 24.990 1.00 63.15 214 ASN A C 1
ATOM 2446 O O . ASN A 1 169 ? 45.211 -2.958 24.443 1.00 76.53 214 ASN A O 1
ATOM 2457 N N . ASN A 1 170 ? 43.905 -3.033 26.271 1.00 56.61 215 ASN A N 1
ATOM 2458 C CA . ASN A 1 170 ? 44.984 -3.682 27.004 1.00 73.36 215 ASN A CA 1
ATOM 2459 C C . ASN A 1 170 ? 45.217 -5.114 26.543 1.00 58.47 215 ASN A C 1
ATOM 2460 O O . ASN A 1 170 ? 46.141 -5.763 27.043 1.00 60.43 215 ASN A O 1
ATOM 2471 N N . THR A 1 171 ? 44.417 -5.618 25.602 1.00 61.42 216 THR A N 1
ATOM 2472 C CA . THR A 1 171 ? 44.795 -6.834 24.894 1.00 61.47 216 THR A CA 1
ATOM 2473 C C . THR A 1 171 ? 46.187 -6.702 24.294 1.00 62.27 216 THR A C 1
ATOM 2474 O O . THR A 1 171 ? 46.914 -7.697 24.189 1.00 68.57 216 THR A O 1
ATOM 2485 N N . TRP A 1 172 ? 46.577 -5.487 23.888 1.00 50.07 217 TRP A N 1
ATOM 2486 C CA . TRP A 1 172 ? 47.910 -5.261 23.350 1.00 58.65 217 TRP A CA 1
ATOM 2487 C C . TRP A 1 172 ? 48.791 -4.376 24.221 1.00 57.65 217 TRP A C 1
ATOM 2488 O O . TRP A 1 172 ? 50.016 -4.439 24.083 1.00 58.76 217 TRP A O 1
ATOM 2509 N N . TRP A 1 173 ? 48.220 -3.569 25.116 1.00 58.06 218 TRP A N 1
ATOM 2510 C CA . TRP A 1 173 ? 49.056 -2.775 26.009 1.00 54.91 218 TRP A CA 1
ATOM 2511 C C . TRP A 1 173 ? 49.645 -3.602 27.143 1.00 62.42 218 TRP A C 1
ATOM 2512 O O . TRP A 1 173 ? 50.629 -3.174 27.756 1.00 62.16 218 TRP A O 1
ATOM 2533 N N . ASN A 1 174 ? 49.071 -4.770 27.435 1.00 66.81 219 ASN A N 1
ATOM 2534 C CA . ASN A 1 174 ? 49.679 -5.673 28.404 1.00 64.71 219 ASN A CA 1
ATOM 2535 C C . ASN A 1 174 ? 51.095 -6.069 28.011 1.00 73.76 219 ASN A C 1
ATOM 2536 O O . ASN A 1 174 ? 51.887 -6.439 28.885 1.00 78.84 219 ASN A O 1
ATOM 2547 N N . LYS A 1 175 ? 51.431 -5.997 26.721 1.00 69.96 220 LYS A N 1
ATOM 2548 C CA . LYS A 1 175 ? 52.725 -6.464 26.237 1.0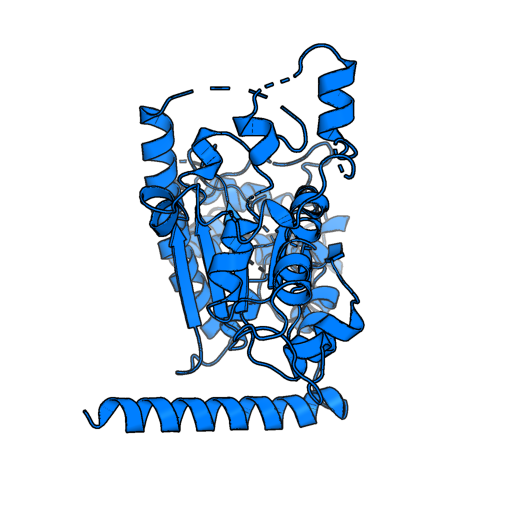0 69.50 220 LYS A CA 1
ATOM 2549 C C . LYS A 1 175 ? 53.398 -5.531 25.240 1.00 68.52 220 LYS A C 1
ATOM 2550 O O . LYS A 1 175 ? 54.568 -5.760 24.921 1.00 78.92 220 LYS A O 1
ATOM 2557 N N . GLN A 1 176 ? 52.721 -4.501 24.737 1.00 55.23 221 GLN A N 1
ATOM 2558 C CA . GLN A 1 176 ? 53.313 -3.639 23.722 1.00 52.21 221 GLN A CA 1
ATOM 2559 C C . GLN A 1 176 ? 54.597 -3.011 24.246 1.00 61.22 221 GLN A C 1
ATOM 2560 O O . GLN A 1 176 ? 54.591 -2.331 25.277 1.00 65.07 221 GLN A O 1
ATOM 2574 N N . SER A 1 177 ? 55.696 -3.239 23.533 1.00 59.21 222 SER A N 1
ATOM 2575 C CA . SER A 1 177 ? 56.979 -2.690 23.945 1.00 55.55 222 SER A CA 1
ATOM 2576 C C . SER A 1 177 ? 56.992 -1.177 23.782 1.00 49.70 222 SER A C 1
ATOM 2577 O O . SER A 1 177 ? 56.455 -0.636 22.812 1.00 51.66 222 SER A O 1
ATOM 2585 N N . LEU A 1 178 ? 57.611 -0.489 24.744 1.00 60.11 223 LEU A N 1
ATOM 2586 C CA . LEU A 1 178 ? 57.897 0.930 24.560 1.00 63.94 223 LEU A CA 1
ATOM 2587 C C . LEU A 1 178 ? 58.823 1.140 23.371 1.00 62.75 223 LEU A C 1
ATOM 2588 O O . LEU A 1 178 ? 58.679 2.115 22.620 1.00 62.87 223 LEU A O 1
ATOM 2604 N N . LYS A 1 179 ? 59.782 0.230 23.188 1.00 63.23 224 LYS A N 1
ATOM 2605 C CA . LYS A 1 179 ? 60.740 0.347 22.095 1.00 65.07 224 LYS A CA 1
ATOM 2606 C C . LYS A 1 179 ? 60.032 0.495 20.754 1.00 57.25 224 LYS A C 1
ATOM 2607 O O . LYS A 1 179 ? 60.278 1.450 20.009 1.00 51.60 224 LYS A O 1
ATOM 2626 N N . GLU A 1 180 ? 59.142 -0.444 20.429 1.00 59.00 225 GLU A N 1
ATOM 2627 C CA . GLU A 1 180 ? 58.481 -0.400 19.130 1.00 64.16 225 GLU A CA 1
ATOM 2628 C C . GLU A 1 180 ? 57.711 0.900 18.949 1.00 59.99 225 GLU A C 1
ATOM 2629 O O . GLU A 1 180 ? 57.740 1.499 17.869 1.00 55.56 225 GLU A O 1
ATOM 2641 N N . VAL A 1 181 ? 57.015 1.355 19.993 1.00 52.98 226 VAL A N 1
ATOM 2642 C CA . VAL A 1 181 ? 56.237 2.587 19.881 1.00 56.96 226 VAL A CA 1
ATOM 2643 C C . VAL A 1 181 ? 57.155 3.765 19.583 1.00 57.71 226 VAL A C 1
ATOM 2644 O O . VAL A 1 181 ? 56.883 4.577 18.692 1.00 64.31 226 VAL A O 1
ATOM 2674 N N . GLU A 1 183 ? 60.283 3.804 18.318 1.00 62.26 228 GLU A N 1
ATOM 2675 C CA . GLU A 1 183 ? 60.940 3.701 17.018 1.00 65.47 228 GLU A CA 1
ATOM 2676 C C . GLU A 1 183 ? 59.961 3.976 15.883 1.00 64.63 228 GLU A C 1
ATOM 2677 O O . GLU A 1 183 ? 60.206 4.839 15.032 1.00 62.13 228 GLU A O 1
ATOM 2689 N N . VAL A 1 184 ? 58.839 3.256 15.863 1.00 61.60 229 VAL A N 1
ATOM 2690 C CA . VAL A 1 184 ? 57.898 3.349 14.751 1.00 60.40 229 VAL A CA 1
ATOM 2691 C C . VAL A 1 184 ? 57.185 4.698 14.754 1.00 62.44 229 VAL A C 1
ATOM 2692 O O . VAL A 1 184 ? 57.068 5.355 13.713 1.00 64.49 229 VAL A O 1
ATOM 2705 N N . LEU A 1 185 ? 56.684 5.122 15.913 1.00 63.95 230 LEU A N 1
ATOM 2706 C CA . LEU A 1 185 ? 55.863 6.326 16.016 1.00 60.73 230 LEU A CA 1
ATOM 2707 C C . LEU A 1 185 ? 56.562 7.492 16.695 1.00 62.15 230 LEU A C 1
ATOM 2708 O O . LEU A 1 185 ? 56.425 8.631 16.244 1.00 63.23 230 LEU A O 1
ATOM 2724 N N . GLY A 1 186 ? 57.305 7.240 17.774 1.00 58.21 231 GLY A N 1
ATOM 2725 C CA . GLY A 1 186 ? 57.942 8.332 18.495 1.00 57.71 231 GLY A CA 1
ATOM 2726 C C . GLY A 1 186 ? 58.843 9.178 17.615 1.00 56.03 231 GLY A C 1
ATOM 2727 O O . GLY A 1 186 ? 58.901 10.401 17.765 1.00 67.98 231 GLY A O 1
ATOM 2731 N N . THR A 1 187 ? 59.561 8.541 16.687 1.00 51.21 232 THR A N 1
ATOM 2732 C CA . THR A 1 187 ? 60.480 9.273 15.824 1.00 55.82 232 THR A CA 1
ATOM 2733 C C . THR A 1 187 ? 59.756 10.144 14.805 1.00 57.36 232 THR A C 1
ATOM 2734 O O . THR A 1 187 ? 60.361 11.080 14.271 1.00 56.22 232 THR A O 1
ATOM 2745 N N . SER A 1 188 ? 58.483 9.860 14.524 1.00 66.06 233 SER A N 1
ATOM 2746 C CA . SER A 1 188 ? 57.703 10.657 13.582 1.00 66.22 233 SER A CA 1
ATOM 2747 C C . SER A 1 188 ? 57.028 11.845 14.254 1.00 65.87 233 SER A C 1
ATOM 2748 O O . SER A 1 188 ? 56.978 12.938 13.678 1.00 60.82 233 SER A O 1
ATOM 2756 N N . LEU A 1 189 ? 56.499 11.651 15.458 1.00 59.15 234 LEU A N 1
ATOM 2757 C CA . LEU A 1 189 ? 55.836 12.735 16.166 1.00 58.61 234 LEU A CA 1
ATOM 2758 C C . LEU A 1 189 ? 56.830 13.842 16.493 1.00 63.53 234 LEU A C 1
ATOM 2759 O O . LEU A 1 189 ? 57.981 13.580 16.850 1.00 70.70 234 LEU A O 1
ATOM 2775 N N . ARG A 1 190 ? 56.378 15.087 16.365 1.00 58.65 235 ARG A N 1
ATOM 2776 C CA . ARG A 1 190 ? 57.177 16.255 16.705 1.00 59.05 235 ARG A CA 1
ATOM 2777 C C . ARG A 1 190 ? 56.632 16.891 17.977 1.00 63.99 235 ARG A C 1
ATOM 2778 O O . ARG A 1 190 ? 55.415 16.972 18.170 1.00 60.91 235 ARG A O 1
ATOM 2799 N N . LEU A 1 191 ? 57.541 17.348 18.838 1.00 62.24 236 LEU A N 1
ATOM 2800 C CA . LEU A 1 191 ? 57.141 17.827 20.156 1.00 56.47 236 LEU A CA 1
ATOM 2801 C C . LEU A 1 191 ? 56.336 19.119 20.060 1.00 65.52 236 LEU A C 1
ATOM 2802 O O . LEU A 1 191 ? 55.263 19.236 20.664 1.00 70.90 236 LEU A O 1
ATOM 2818 N N . GLY A 1 192 ? 56.839 20.100 19.310 1.00 75.71 237 GLY A N 1
ATOM 2819 C CA . GLY A 1 192 ? 56.208 21.397 19.208 1.00 71.34 237 GLY A CA 1
ATOM 2820 C C . GLY A 1 192 ? 54.715 21.315 18.961 1.00 69.94 237 GLY A C 1
ATOM 2821 O O . GLY A 1 192 ? 53.898 21.821 19.742 1.00 77.99 237 GLY A O 1
ATOM 2825 N N . PRO A 1 193 ? 54.330 20.675 17.856 1.00 68.06 238 PRO A N 1
ATOM 2826 C CA . PRO A 1 193 ? 52.894 20.521 17.564 1.00 69.27 238 PRO A CA 1
ATOM 2827 C C . PRO A 1 193 ? 52.085 19.993 18.737 1.00 68.93 238 PRO A C 1
ATOM 2828 O O . PRO A 1 193 ? 50.999 20.513 19.020 1.00 83.67 238 PRO A O 1
ATOM 2856 N N . LEU A 1 195 ? 52.846 20.127 21.996 1.00 60.88 240 LEU A N 1
ATOM 2857 C CA . LEU A 1 195 ? 52.786 21.209 22.969 1.00 64.53 240 LEU A CA 1
ATOM 2858 C C . LEU A 1 195 ? 51.850 22.325 22.530 1.00 67.03 240 LEU A C 1
ATOM 2859 O O . LEU A 1 195 ? 51.514 23.188 23.350 1.00 57.93 240 LEU A O 1
ATOM 2875 N N . GLY A 1 196 ? 51.433 22.338 21.262 1.00 66.31 241 GLY A N 1
ATOM 2876 C CA . GLY A 1 196 ? 50.425 23.278 20.810 1.00 70.28 241 GLY A CA 1
ATOM 2877 C C . GLY A 1 196 ? 48.996 22.881 21.113 1.00 78.25 241 GLY A C 1
ATOM 2878 O O . GLY A 1 196 ? 48.097 23.716 20.974 1.00 89.81 241 GLY A O 1
ATOM 2882 N N . ARG A 1 197 ? 48.765 21.635 21.523 1.00 77.70 242 ARG A N 1
ATOM 2883 C CA . ARG A 1 197 ? 47.418 21.176 21.834 1.00 65.85 242 ARG A CA 1
ATOM 2884 C C . ARG A 1 197 ? 46.769 22.083 22.875 1.00 68.24 242 ARG A C 1
ATOM 2885 O O . ARG A 1 197 ? 47.437 22.651 23.743 1.00 68.67 242 ARG A O 1
ATOM 2906 N N . ASP A 1 198 ? 45.443 22.206 22.786 1.00 73.90 243 ASP A N 1
ATOM 2907 C CA . ASP A 1 198 ? 44.720 23.179 23.601 1.00 72.85 243 ASP A CA 1
ATOM 2908 C C . ASP A 1 198 ? 44.920 22.923 25.094 1.00 70.11 243 ASP A C 1
ATOM 2909 O O . ASP A 1 198 ? 45.363 23.809 25.834 1.00 74.64 243 ASP A O 1
ATOM 2918 N N . TYR A 1 199 ? 44.590 21.715 25.563 1.00 72.28 244 TYR A N 1
ATOM 2919 C CA . TYR A 1 199 ? 44.644 21.459 27.000 1.00 78.62 244 TYR A CA 1
ATOM 2920 C C . TYR A 1 199 ? 46.071 21.450 27.535 1.00 78.32 244 TYR A C 1
ATOM 2921 O O . TYR A 1 199 ? 46.264 21.617 28.745 1.00 77.93 244 TYR A O 1
ATOM 2939 N N . VAL A 1 200 ? 47.068 21.257 26.671 1.00 79.16 245 VAL A N 1
ATOM 2940 C CA . VAL A 1 200 ? 48.459 21.346 27.107 1.00 77.38 245 VAL A CA 1
ATOM 2941 C C . VAL A 1 200 ? 48.825 22.796 27.396 1.00 70.12 245 VAL A C 1
ATOM 2942 O O . VAL A 1 200 ? 49.393 23.116 28.449 1.00 66.62 245 VAL A O 1
ATOM 2955 N N . LYS A 1 201 ? 48.508 23.696 26.463 1.00 61.61 246 LYS A N 1
ATOM 2956 C CA . LYS A 1 201 ? 48.679 25.123 26.713 1.00 75.36 246 LYS A CA 1
ATOM 2957 C C . LYS A 1 201 ? 47.926 25.545 27.969 1.00 79.50 246 LYS A C 1
ATOM 2958 O O . LYS A 1 201 ? 48.465 26.258 28.826 1.00 75.86 246 LYS A O 1
ATOM 2968 N N . SER A 1 202 ? 46.674 25.098 28.099 1.00 82.75 247 SER A N 1
ATOM 2969 C CA . SER A 1 202 ? 45.855 25.486 29.243 1.00 84.84 247 SER A CA 1
ATOM 2970 C C . SER A 1 202 ? 46.483 25.028 30.554 1.00 82.99 247 SER A C 1
ATOM 2971 O O . SER A 1 202 ? 46.683 25.830 31.474 1.00 86.75 247 SER A O 1
ATOM 2979 N N . ARG A 1 203 ? 46.802 23.736 30.660 1.00 77.05 248 ARG A N 1
ATOM 2980 C CA . ARG A 1 203 ? 47.277 23.191 31.926 1.00 68.81 248 ARG A CA 1
ATOM 2981 C C . ARG A 1 203 ? 48.714 23.589 32.238 1.00 68.69 248 ARG A C 1
ATOM 2982 O O . ARG A 1 203 ? 49.111 23.546 33.406 1.00 76.45 248 ARG A O 1
ATOM 3003 N N . LEU A 1 204 ? 49.501 23.973 31.231 1.00 77.59 249 LEU A N 1
ATOM 3004 C CA . LEU A 1 204 ? 50.831 24.509 31.504 1.00 79.63 249 LEU A CA 1
ATOM 3005 C C . LEU A 1 204 ? 50.762 25.971 31.928 1.00 86.96 249 LEU A C 1
ATOM 3006 O O . LEU A 1 204 ? 51.555 26.416 32.766 1.00 82.83 249 LEU A O 1
ATOM 3022 N N . ALA A 1 205 ? 49.817 26.731 31.368 1.00 94.17 250 ALA A N 1
ATOM 3023 C CA . ALA A 1 205 ? 49.680 28.135 31.742 1.00 90.97 250 ALA A CA 1
ATOM 3024 C C . ALA A 1 205 ? 49.161 28.280 33.166 1.00 86.42 250 ALA A C 1
ATOM 3025 O O . ALA A 1 205 ? 49.570 29.193 33.893 1.00 90.64 250 ALA A O 1
ATOM 3032 N N . SER A 1 206 ? 48.261 27.388 33.583 1.00 86.55 251 SER A N 1
ATOM 3033 C CA . SER A 1 206 ? 47.621 27.506 34.887 1.00 88.50 251 SER A CA 1
ATOM 3034 C C . SER A 1 206 ? 48.553 27.168 36.042 1.00 92.58 251 SER A C 1
ATOM 3035 O O . SER A 1 206 ? 48.217 27.471 37.192 1.00 100.28 251 SER A O 1
ATOM 3043 N N . GLY A 1 207 ? 49.706 26.558 35.773 1.00 96.35 252 GLY A N 1
ATOM 3044 C CA . GLY A 1 207 ? 50.542 26.022 36.824 1.00 92.70 252 GLY A CA 1
ATOM 3045 C C . GLY A 1 207 ? 50.098 24.677 37.355 1.00 92.39 252 GLY A C 1
ATOM 3046 O O . GLY A 1 207 ? 50.815 24.087 38.174 1.00 84.35 252 GLY A O 1
ATOM 3050 N N . GLU A 1 208 ? 48.937 24.175 36.925 1.00 94.99 253 GLU A N 1
ATOM 3051 C CA . GLU A 1 208 ? 48.500 22.842 37.330 1.00 91.06 253 GLU A CA 1
ATOM 3052 C C . GLU A 1 208 ? 49.395 21.772 36.718 1.00 93.19 253 GLU A C 1
ATOM 3053 O O . GLU A 1 208 ? 49.821 20.835 37.402 1.00 89.78 253 GLU A O 1
ATOM 3060 N N . GLY A 1 209 ? 49.687 21.897 35.429 1.00 97.47 254 GLY A N 1
ATOM 3061 C CA . GLY A 1 209 ? 50.612 21.004 34.774 1.00 95.83 254 GLY A CA 1
ATOM 3062 C C . GLY A 1 209 ? 50.011 19.644 34.483 1.00 91.51 254 GLY A C 1
ATOM 3063 O O . GLY A 1 209 ? 48.808 19.400 34.619 1.00 95.44 254 GLY A O 1
ATOM 3084 N N . SER A 1 211 ? 51.217 15.122 34.157 1.00 62.23 256 SER A N 1
ATOM 3085 C CA . SER A 1 211 ? 52.200 14.057 34.165 1.00 61.91 256 SER A CA 1
ATOM 3086 C C . SER A 1 211 ? 52.594 13.725 32.731 1.00 62.27 256 SER A C 1
ATOM 3087 O O . SER A 1 211 ? 51.906 14.087 31.773 1.00 60.66 256 SER A O 1
ATOM 3095 N N . ILE A 1 212 ? 53.727 13.036 32.589 1.00 56.22 257 ILE A N 1
ATOM 3096 C CA . ILE A 1 212 ? 54.113 12.524 31.279 1.00 54.72 257 ILE A CA 1
ATOM 3097 C C . ILE A 1 212 ? 53.088 11.507 30.790 1.00 57.39 257 ILE A C 1
ATOM 3098 O O . ILE A 1 212 ? 52.788 11.430 29.592 1.00 48.25 257 ILE A O 1
ATOM 3114 N N . ALA A 1 213 ? 52.534 10.712 31.706 1.00 44.26 258 ALA A N 1
ATOM 3115 C CA . ALA A 1 213 ? 51.488 9.770 31.324 1.00 52.02 258 ALA A CA 1
ATOM 3116 C C . ALA A 1 213 ? 50.316 10.494 30.670 1.00 60.54 258 ALA A C 1
ATOM 3117 O O . ALA A 1 213 ? 49.842 10.094 29.600 1.00 57.98 258 ALA A O 1
ATOM 3124 N N . GLU A 1 214 ? 49.837 11.571 31.299 1.00 62.96 259 GLU A N 1
ATOM 3125 C CA . GLU A 1 214 ? 48.755 12.352 30.706 1.00 60.85 259 GLU A CA 1
ATOM 3126 C C . GLU A 1 214 ? 49.158 12.907 29.345 1.00 60.23 259 GLU A C 1
ATOM 3127 O O . GLU A 1 214 ? 48.374 12.864 28.388 1.00 53.13 259 GLU A O 1
ATOM 3139 N N . PHE A 1 215 ? 50.380 13.433 29.241 1.00 50.17 260 PHE A N 1
ATOM 3140 C CA . PHE A 1 215 ? 50.837 14.024 27.988 1.00 47.55 260 PHE A CA 1
ATOM 3141 C C . PHE A 1 215 ? 50.886 12.995 26.867 1.00 52.00 260 PHE A C 1
ATOM 3142 O O . PHE A 1 215 ? 50.669 13.340 25.700 1.00 66.61 260 PHE A O 1
ATOM 3159 N N . CYS A 1 216 ? 51.158 11.735 27.198 1.00 60.85 261 CYS A N 1
ATOM 3160 C CA . CYS A 1 216 ? 51.284 10.673 26.209 1.00 57.93 261 CYS A CA 1
ATOM 3161 C C . CYS A 1 216 ? 49.968 9.961 25.919 1.00 58.71 261 CYS A C 1
ATOM 3162 O O . CYS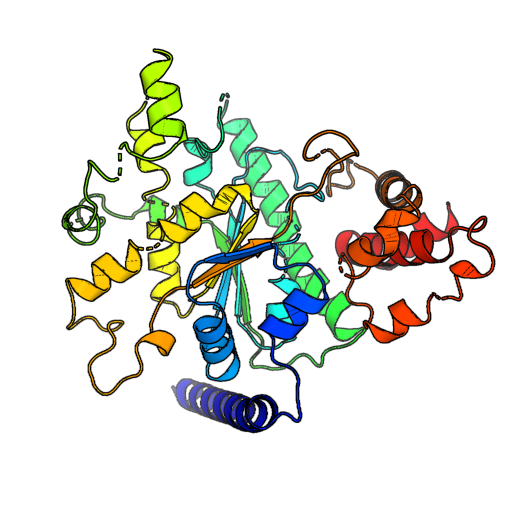 A 1 216 ? 49.956 9.013 25.127 1.00 55.10 261 CYS A O 1
ATOM 3170 N N . TYR A 1 217 ? 48.865 10.390 26.531 1.00 59.24 262 TYR A N 1
ATOM 3171 C CA . TYR A 1 217 ? 47.576 9.759 26.255 1.00 55.34 262 TYR A CA 1
ATOM 3172 C C . TYR A 1 217 ? 47.236 9.758 24.771 1.00 47.36 262 TYR A C 1
ATOM 3173 O O . TYR A 1 217 ? 46.943 8.677 24.224 1.00 48.96 262 TYR A O 1
ATOM 3191 N N . PRO A 1 218 ? 47.253 10.891 24.063 1.00 45.76 263 PRO A N 1
ATOM 3192 C CA . PRO A 1 218 ? 46.916 10.850 22.631 1.00 45.15 263 PRO A CA 1
ATOM 3193 C C . PRO A 1 218 ? 47.845 9.963 21.830 1.00 53.14 263 PRO A C 1
ATOM 3194 O O . PRO A 1 218 ? 47.451 9.481 20.761 1.00 50.02 263 PRO A O 1
ATOM 3205 N N . ILE A 1 219 ? 49.066 9.726 22.306 1.00 48.80 264 ILE A N 1
ATOM 3206 C CA . ILE A 1 219 ? 49.935 8.770 21.632 1.00 46.35 264 ILE A CA 1
ATOM 3207 C C . ILE A 1 219 ? 49.374 7.364 21.778 1.00 47.33 264 ILE A C 1
ATOM 3208 O O . ILE A 1 219 ? 49.293 6.608 20.806 1.00 51.97 264 ILE A O 1
ATOM 3241 N N . GLN A 1 221 ? 46.323 6.476 22.331 1.00 52.35 266 GLN A N 1
ATOM 3242 C CA . GLN A 1 221 ? 45.105 6.355 21.536 1.00 59.10 266 GLN A CA 1
ATOM 3243 C C . GLN A 1 221 ? 45.426 6.266 20.047 1.00 58.70 266 GLN A C 1
ATOM 3244 O O . GLN A 1 221 ? 44.827 5.460 19.319 1.00 55.69 266 GLN A O 1
ATOM 3258 N N . GLY A 1 222 ? 46.377 7.075 19.579 1.00 56.26 267 GLY A N 1
ATOM 3259 C CA . GLY A 1 222 ? 46.817 6.959 18.202 1.00 52.92 267 GLY A CA 1
ATOM 3260 C C . GLY A 1 222 ? 47.375 5.587 17.885 1.00 56.22 267 GLY A C 1
ATOM 3261 O O . GLY A 1 222 ? 47.232 5.098 16.763 1.00 69.37 267 GLY A O 1
ATOM 3265 N N . TRP A 1 223 ? 48.011 4.946 18.866 1.00 53.40 268 TRP A N 1
ATOM 3266 C CA . TRP A 1 223 ? 48.565 3.617 18.654 1.00 53.83 268 TRP A CA 1
ATOM 3267 C C . TRP A 1 223 ? 47.478 2.556 18.653 1.00 52.87 268 TRP A C 1
ATOM 3268 O O . TRP A 1 223 ? 47.611 1.544 17.960 1.00 53.13 268 TRP A O 1
ATOM 3289 N N . ASP A 1 224 ? 46.409 2.753 19.427 1.00 58.99 269 ASP A N 1
ATOM 3290 C CA . ASP A 1 224 ? 45.220 1.929 19.244 1.00 50.99 269 ASP A CA 1
ATOM 3291 C C . ASP A 1 224 ? 44.723 2.044 17.810 1.00 51.90 269 ASP A C 1
ATOM 3292 O O . ASP A 1 224 ? 44.452 1.034 17.144 1.00 63.28 269 ASP A O 1
ATOM 3301 N N . PHE A 1 225 ? 44.617 3.280 17.311 1.00 47.02 270 PHE A N 1
ATOM 3302 C CA . PHE A 1 225 ? 44.181 3.491 15.934 1.00 42.72 270 PHE A CA 1
ATOM 3303 C C . PHE A 1 225 ? 45.098 2.786 14.941 1.00 49.00 270 PHE A C 1
ATOM 3304 O O . PHE A 1 225 ? 44.627 2.207 13.961 1.00 58.92 270 PHE A O 1
ATOM 3321 N N . TRP A 1 226 ? 46.411 2.843 15.162 1.00 56.46 271 TRP A N 1
ATOM 3322 C CA . TRP A 1 226 ? 47.350 2.191 14.254 1.00 49.88 271 TRP A CA 1
ATOM 3323 C C . TRP A 1 226 ? 47.204 0.676 14.315 1.00 51.28 271 TRP A C 1
ATOM 3324 O O . TRP A 1 226 ? 47.164 -0.001 13.277 1.00 61.74 271 TRP A O 1
ATOM 3345 N N . TYR A 1 227 ? 47.097 0.135 15.528 1.00 53.45 272 TYR A N 1
ATOM 3346 C CA . TYR A 1 227 ? 46.906 -1.298 15.710 1.00 52.98 272 TYR A CA 1
ATOM 3347 C C . TYR A 1 227 ? 45.687 -1.785 14.941 1.00 52.94 272 TYR A C 1
ATOM 3348 O O . TYR A 1 227 ? 45.757 -2.777 14.206 1.00 56.30 272 TYR A O 1
ATOM 3366 N N . LEU A 1 228 ? 44.553 -1.095 15.094 1.00 64.28 273 LEU A N 1
ATOM 3367 C CA . LEU A 1 228 ? 43.357 -1.475 14.350 1.00 62.66 273 LEU A CA 1
ATOM 3368 C C . LEU A 1 228 ? 43.484 -1.157 12.866 1.00 65.43 273 LEU A C 1
ATOM 3369 O O . LEU A 1 228 ? 42.826 -1.802 12.043 1.00 58.76 273 LEU A O 1
ATOM 3385 N N . PHE A 1 229 ? 44.323 -0.184 12.514 1.00 64.56 2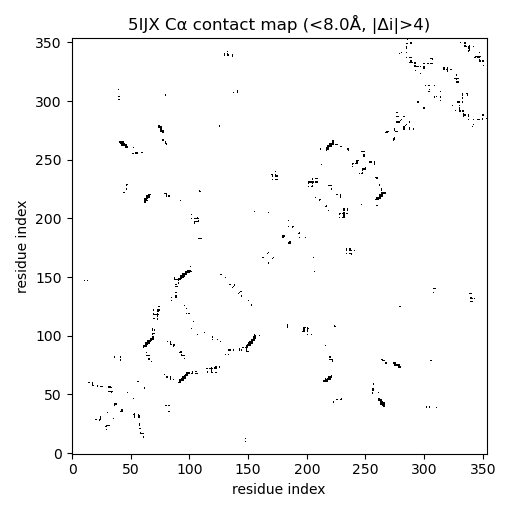74 PHE A N 1
ATOM 3386 C CA . PHE A 1 229 ? 44.541 0.163 11.115 1.00 52.32 274 PHE A CA 1
ATOM 3387 C C . PHE A 1 229 ? 45.198 -0.986 10.371 1.00 61.91 274 PHE A C 1
ATOM 3388 O O . PHE A 1 229 ? 44.789 -1.327 9.256 1.00 64.96 274 PHE A O 1
ATOM 3405 N N . GLN A 1 230 ? 46.208 -1.609 10.980 1.00 70.36 275 GLN A N 1
ATOM 3406 C CA . GLN A 1 230 ? 46.807 -2.787 10.367 1.00 66.32 275 GLN A CA 1
ATOM 3407 C C . GLN A 1 230 ? 45.797 -3.912 10.181 1.00 65.59 275 GLN A C 1
ATOM 3408 O O . GLN A 1 230 ? 46.057 -4.840 9.407 1.00 76.18 275 GLN A O 1
ATOM 3422 N N . ARG A 1 231 ? 44.654 -3.849 10.861 1.00 63.38 276 ARG A N 1
ATOM 3423 C CA . ARG A 1 231 ? 43.650 -4.907 10.830 1.00 70.75 276 ARG A CA 1
ATOM 3424 C C . ARG A 1 231 ? 42.353 -4.435 10.174 1.00 76.74 276 ARG A C 1
ATOM 3425 O O . ARG A 1 231 ? 41.252 -4.764 10.620 1.00 66.07 276 ARG A O 1
ATOM 3446 N N . LYS A 1 232 ? 42.482 -3.649 9.104 1.00 74.50 277 LYS A N 1
ATOM 3447 C CA . LYS A 1 232 ? 41.407 -3.296 8.175 1.00 71.69 277 LYS A CA 1
ATOM 3448 C C . LYS A 1 232 ? 40.452 -2.232 8.706 1.00 72.88 277 LYS A C 1
ATOM 3449 O O . LYS A 1 232 ? 39.413 -1.989 8.069 1.00 76.76 277 LYS A O 1
ATOM 3468 N N . VAL A 1 233 ? 40.757 -1.584 9.827 1.00 68.73 278 VAL A N 1
ATOM 3469 C CA . VAL A 1 233 ? 39.917 -0.524 10.378 1.00 66.64 278 VAL A CA 1
ATOM 3470 C C . VAL A 1 233 ? 40.525 0.816 9.985 1.00 66.40 278 VAL A C 1
ATOM 3471 O O . VAL A 1 233 ? 41.634 1.151 10.414 1.00 59.78 278 VAL A O 1
ATOM 3484 N N . GLN A 1 234 ? 39.794 1.597 9.187 1.00 63.69 279 GLN A N 1
ATOM 3485 C CA . GLN A 1 234 ? 40.325 2.833 8.628 1.00 53.02 279 GLN A CA 1
ATOM 3486 C C . GLN A 1 234 ? 39.616 4.098 9.088 1.00 57.60 279 GLN A C 1
ATOM 3487 O O . GLN A 1 234 ? 40.119 5.194 8.813 1.00 56.68 279 GLN A O 1
ATOM 3501 N N . VAL A 1 235 ? 38.480 3.994 9.771 1.00 52.81 280 VAL A N 1
ATOM 3502 C CA . VAL A 1 235 ? 37.722 5.156 10.220 1.00 57.57 280 VAL A CA 1
ATOM 3503 C C . VAL A 1 235 ? 37.579 5.081 11.732 1.00 55.07 280 VAL A C 1
ATOM 3504 O O . VAL A 1 235 ? 37.149 4.052 12.266 1.00 69.05 280 VAL A O 1
ATOM 3517 N N . GLN A 1 236 ? 37.933 6.163 12.421 1.00 54.18 281 GLN A N 1
ATOM 3518 C CA . GLN A 1 236 ? 37.681 6.270 13.854 1.00 50.87 281 GLN A CA 1
ATOM 3519 C C . GLN A 1 236 ? 36.516 7.220 14.088 1.00 54.77 281 GLN A C 1
ATOM 3520 O O . GLN A 1 236 ? 36.492 8.329 13.543 1.00 50.40 281 GLN A O 1
ATOM 3534 N N . VAL A 1 237 ? 35.558 6.781 14.898 1.00 55.09 282 VAL A N 1
ATOM 3535 C CA . VAL A 1 237 ? 34.362 7.553 15.209 1.00 53.93 282 VAL A CA 1
ATOM 3536 C C . VAL A 1 237 ? 34.420 7.959 16.672 1.00 56.77 282 VAL A C 1
ATOM 3537 O O . VAL A 1 237 ? 34.822 7.164 17.531 1.00 51.02 282 VAL A O 1
ATOM 3550 N N . GLY A 1 238 ? 34.009 9.191 16.958 1.00 50.66 283 GLY A N 1
ATOM 3551 C CA . GLY A 1 238 ? 33.975 9.642 18.335 1.00 49.41 283 GLY A CA 1
ATOM 3552 C C . GLY A 1 238 ? 33.038 10.817 18.505 1.00 58.71 283 GLY A C 1
ATOM 3553 O O . GLY A 1 238 ? 32.445 11.318 17.547 1.00 65.21 283 GLY A O 1
ATOM 3557 N N . GLY A 1 239 ? 32.897 11.242 19.756 1.00 55.43 284 GLY A N 1
ATOM 3558 C CA . GLY A 1 239 ? 32.186 12.467 20.045 1.00 61.41 284 GLY A CA 1
ATOM 3559 C C . GLY A 1 239 ? 32.941 13.678 19.533 1.00 66.84 284 GLY A C 1
ATOM 3560 O O . GLY A 1 239 ? 34.121 13.618 19.182 1.00 65.08 284 GLY A O 1
ATOM 3564 N N . SER A 1 240 ? 32.233 14.808 19.486 1.00 70.54 285 SER A N 1
ATOM 3565 C CA . SER A 1 240 ? 32.852 16.040 19.009 1.00 75.04 285 SER A CA 1
ATOM 3566 C C . SER A 1 240 ? 34.130 16.347 19.780 1.00 72.61 285 SER A C 1
ATOM 3567 O O . SER A 1 240 ? 35.157 16.692 19.183 1.00 69.92 285 SER A O 1
ATOM 3575 N N . ASP A 1 241 ? 34.091 16.205 21.107 1.00 79.45 286 ASP A N 1
ATOM 3576 C CA . ASP A 1 241 ? 35.255 16.497 21.937 1.00 75.15 286 ASP A CA 1
ATOM 3577 C C . ASP A 1 241 ? 36.487 15.721 21.491 1.00 67.82 286 ASP A C 1
ATOM 3578 O O . ASP A 1 241 ? 37.617 16.168 21.714 1.00 66.38 286 ASP A O 1
ATOM 3587 N N . GLN A 1 242 ? 36.296 14.563 20.865 1.00 64.78 287 GLN A N 1
ATOM 3588 C CA . GLN A 1 242 ? 37.412 13.707 20.493 1.00 64.38 287 GLN A CA 1
ATOM 3589 C C . GLN A 1 242 ? 38.065 14.112 19.180 1.00 57.31 287 GLN A C 1
ATOM 3590 O O . GLN A 1 242 ? 39.034 13.462 18.770 1.00 59.88 287 GLN A O 1
ATOM 3604 N N . TYR A 1 243 ? 37.567 15.160 18.517 1.00 59.34 288 TYR A N 1
ATOM 3605 C CA . TYR A 1 243 ? 38.142 15.594 17.245 1.00 59.82 288 TYR A CA 1
ATOM 3606 C C . TYR A 1 243 ? 39.666 15.636 17.311 1.00 54.47 288 TYR A C 1
ATOM 3607 O O . TYR A 1 243 ? 40.359 14.993 16.513 1.00 68.72 288 TYR A O 1
ATOM 3625 N N . GLY A 1 244 ? 40.204 16.385 18.274 1.00 55.47 289 GLY A N 1
ATOM 3626 C CA . GLY A 1 244 ? 41.648 16.516 18.378 1.00 61.54 289 GLY A CA 1
ATOM 3627 C C . GLY A 1 244 ? 42.358 15.179 18.466 1.00 59.95 289 GLY A C 1
ATOM 3628 O O . GLY A 1 244 ? 43.400 14.977 17.836 1.00 59.57 289 GLY A O 1
ATOM 3632 N N . ASN A 1 245 ? 41.807 14.246 19.246 1.00 51.91 290 ASN A N 1
ATOM 3633 C CA . ASN A 1 245 ? 42.440 12.939 19.378 1.00 52.93 290 ASN A CA 1
ATOM 3634 C C . ASN A 1 245 ? 42.372 12.155 18.076 1.00 52.64 290 ASN A C 1
ATOM 3635 O O . ASN A 1 245 ? 43.285 11.379 17.774 1.00 66.11 290 ASN A O 1
ATOM 3646 N N . ILE A 1 246 ? 41.309 12.345 17.295 1.00 49.96 291 ILE A N 1
ATOM 3647 C CA . ILE A 1 246 ? 41.160 11.596 16.052 1.00 58.02 291 ILE A CA 1
ATOM 3648 C C . ILE A 1 246 ? 42.115 12.134 14.997 1.00 62.47 291 ILE A C 1
ATOM 3649 O O . ILE A 1 246 ? 42.856 11.376 14.360 1.00 54.65 291 ILE A O 1
ATOM 3665 N N . LEU A 1 247 ? 42.109 13.452 14.790 1.00 57.18 292 LEU A N 1
ATOM 3666 C CA . LEU A 1 247 ? 43.070 14.053 13.876 1.00 55.76 292 LEU A CA 1
ATOM 3667 C C . LEU A 1 247 ? 44.484 13.602 14.220 1.00 60.29 292 LEU A C 1
ATOM 3668 O O . LEU A 1 247 ? 45.209 13.076 13.367 1.00 72.60 292 LEU A O 1
ATOM 3684 N N . PHE A 1 248 ? 44.881 13.777 15.485 1.00 60.51 293 PHE A N 1
AT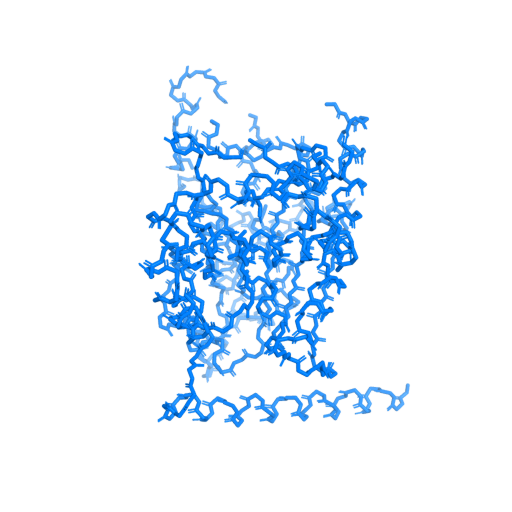OM 3685 C CA . PHE A 1 248 ? 46.194 13.321 15.933 1.00 56.03 293 PHE A CA 1
ATOM 3686 C C . PHE A 1 248 ? 46.447 11.874 15.533 1.00 51.33 293 PHE A C 1
ATOM 3687 O O . PHE A 1 248 ? 47.557 11.521 15.119 1.00 54.88 293 PHE A O 1
ATOM 3704 N N . GLY A 1 249 ? 45.439 11.013 15.675 1.00 54.71 294 GLY A N 1
ATOM 3705 C CA . GLY A 1 249 ? 45.603 9.636 15.242 1.00 57.26 294 GLY A CA 1
ATOM 3706 C C . GLY A 1 249 ? 45.941 9.543 13.768 1.00 57.21 294 GLY A C 1
ATOM 3707 O O . GLY A 1 249 ? 46.928 8.911 13.379 1.00 61.03 294 GLY A O 1
ATOM 3728 N N . ASP A 1 251 ? 47.061 11.829 11.536 1.00 51.68 296 ASP A N 1
ATOM 3729 C CA . ASP A 1 251 ? 48.395 12.353 11.279 1.00 61.09 296 ASP A CA 1
ATOM 3730 C C . ASP A 1 251 ? 49.472 11.403 11.779 1.00 58.34 296 ASP A C 1
ATOM 3731 O O . ASP A 1 251 ? 50.543 11.300 11.169 1.00 57.90 296 ASP A O 1
ATOM 3740 N N . ALA A 1 252 ? 49.208 10.691 12.875 1.00 47.13 297 ALA A N 1
ATOM 3741 C CA . ALA A 1 252 ? 50.182 9.725 13.367 1.00 45.89 297 ALA A CA 1
ATOM 3742 C C . ALA A 1 252 ? 50.369 8.601 12.356 1.00 55.38 297 ALA A C 1
ATOM 3743 O O . ALA A 1 252 ? 51.486 8.342 11.890 1.00 68.03 297 ALA A O 1
ATOM 3750 N N . ILE A 1 253 ? 49.270 7.944 11.978 1.00 59.56 298 ILE A N 1
ATOM 3751 C CA . ILE A 1 253 ? 49.353 6.829 11.038 1.00 62.66 298 ILE A CA 1
ATOM 3752 C C . ILE A 1 253 ? 50.015 7.279 9.745 1.00 56.40 298 ILE A C 1
ATOM 3753 O O . ILE A 1 253 ? 50.946 6.636 9.246 1.00 55.90 298 ILE A O 1
ATOM 3769 N N . LYS A 1 254 ? 49.534 8.384 9.174 1.00 49.95 299 LYS A N 1
ATOM 3770 C CA . LYS A 1 254 ? 50.163 8.923 7.976 1.00 55.39 299 LYS A CA 1
ATOM 3771 C C . LYS A 1 254 ? 51.661 9.085 8.190 1.00 61.95 299 LYS A C 1
ATOM 3772 O O . LYS A 1 254 ? 52.470 8.644 7.364 1.00 69.92 299 LYS A O 1
ATOM 3791 N N . GLY A 1 255 ? 52.051 9.674 9.324 1.00 50.97 300 GLY A N 1
ATOM 3792 C CA . GLY A 1 255 ? 53.468 9.845 9.600 1.00 53.09 300 GLY A CA 1
ATOM 3793 C C . GLY A 1 255 ? 54.226 8.535 9.528 1.00 58.17 300 GLY A C 1
ATOM 3794 O O . GLY A 1 255 ? 55.347 8.479 9.016 1.00 63.84 300 GLY A O 1
ATOM 3798 N N . ILE A 1 256 ? 53.619 7.460 10.031 1.00 54.96 301 ILE A N 1
ATOM 3799 C CA . ILE A 1 256 ? 54.245 6.144 9.947 1.00 50.63 301 ILE A CA 1
ATOM 3800 C C . ILE A 1 256 ? 54.407 5.731 8.490 1.00 64.83 301 ILE A C 1
ATOM 3801 O O . ILE A 1 256 ? 55.488 5.308 8.062 1.00 69.41 301 ILE A O 1
ATOM 3817 N N . LEU A 1 257 ? 53.336 5.853 7.701 1.00 74.26 302 LEU A N 1
ATOM 3818 C CA . LEU A 1 257 ? 53.404 5.429 6.306 1.00 68.80 302 LEU A CA 1
ATOM 3819 C C . LEU A 1 257 ? 54.366 6.306 5.515 1.00 66.13 302 LEU A C 1
ATOM 3820 O O . LEU A 1 257 ? 55.147 5.802 4.699 1.00 71.76 302 LEU A O 1
ATOM 3836 N N . LYS A 1 258 ? 54.329 7.620 5.748 1.00 69.77 303 LYS A N 1
ATOM 3837 C CA . LYS A 1 258 ? 55.198 8.543 5.027 1.00 70.12 303 LYS A CA 1
ATOM 3838 C C . LYS A 1 258 ? 56.673 8.318 5.332 1.00 77.35 303 LYS A C 1
ATOM 3839 O O . LYS A 1 258 ? 57.525 8.820 4.589 1.00 75.93 303 LYS A O 1
ATOM 3846 N N . ALA A 1 259 ? 56.994 7.583 6.400 1.00 79.03 304 ALA A N 1
ATOM 3847 C CA . ALA A 1 259 ? 58.374 7.291 6.759 1.00 83.83 304 ALA A CA 1
ATOM 3848 C C . ALA A 1 259 ? 58.767 5.840 6.526 1.00 83.85 304 ALA A C 1
ATOM 3849 O O . ALA A 1 259 ? 59.964 5.546 6.455 1.00 82.56 304 ALA A O 1
ATOM 3856 N N . ASN A 1 260 ? 57.797 4.935 6.408 1.00 82.50 305 ASN A N 1
ATOM 3857 C CA . ASN A 1 260 ? 58.031 3.558 5.977 1.00 76.95 305 ASN A CA 1
ATOM 3858 C C . ASN A 1 260 ? 57.275 3.328 4.673 1.00 81.91 305 ASN A C 1
ATOM 3859 O O . ASN A 1 260 ? 56.364 2.494 4.609 1.00 83.45 305 ASN A O 1
ATOM 3870 N N . PRO A 1 261 ? 57.623 4.062 3.612 1.00 80.53 306 PRO A N 1
ATOM 3871 C CA . PRO A 1 261 ? 56.875 3.924 2.353 1.00 81.93 306 PRO A CA 1
ATOM 3872 C C . PRO A 1 261 ? 56.916 2.525 1.770 1.00 82.77 306 PRO A C 1
ATOM 3873 O O . PRO A 1 261 ? 56.072 2.202 0.924 1.00 90.74 306 PRO A O 1
ATOM 3884 N N . GLU A 1 262 ? 57.864 1.683 2.182 1.00 80.50 307 GLU A N 1
ATOM 3885 C CA . GLU A 1 262 ? 57.847 0.282 1.783 1.00 82.47 307 GLU A CA 1
ATOM 3886 C C . GLU A 1 262 ? 56.884 -0.547 2.619 1.00 79.46 307 GLU A C 1
ATOM 3887 O O . GLU A 1 262 ? 56.818 -1.767 2.430 1.00 77.64 307 GLU A O 1
ATOM 3899 N N . SER A 1 263 ? 56.140 0.082 3.524 1.00 85.76 308 SER A N 1
ATOM 3900 C CA . SER A 1 263 ? 55.316 -0.644 4.479 1.00 79.14 308 SER A CA 1
ATOM 3901 C C . SER A 1 263 ? 54.199 -1.410 3.782 1.00 79.73 308 SER A C 1
ATOM 3902 O O . SER A 1 263 ? 53.682 -1.000 2.739 1.00 69.95 308 SER A O 1
ATOM 3910 N N . GLU A 1 264 ? 53.814 -2.531 4.394 1.00 87.76 309 GLU A N 1
ATOM 3911 C CA . GLU A 1 264 ? 52.711 -3.336 3.885 1.00 92.36 309 GLU A CA 1
ATOM 3912 C C . GLU A 1 264 ? 51.418 -2.538 3.769 1.00 85.35 309 GLU A C 1
ATOM 3913 O O . GLU A 1 264 ? 50.491 -2.983 3.084 1.00 89.82 309 GLU A O 1
ATOM 3925 N N . TRP A 1 265 ? 51.335 -1.373 4.415 1.00 80.09 310 TRP A N 1
ATOM 3926 C CA . TRP A 1 265 ? 50.122 -0.563 4.422 1.00 66.65 310 TRP A CA 1
ATOM 3927 C C . TRP A 1 265 ? 50.317 0.806 3.786 1.00 65.50 310 TRP A C 1
ATOM 3928 O O . TRP A 1 265 ? 49.408 1.642 3.857 1.00 72.54 310 TRP A O 1
ATOM 3949 N N . ALA A 1 266 ? 51.467 1.062 3.169 1.00 73.78 311 ALA A N 1
ATOM 3950 C CA . ALA A 1 266 ? 51.692 2.354 2.534 1.00 72.08 311 ALA A CA 1
ATOM 3951 C C . ALA A 1 266 ? 51.207 2.321 1.085 1.00 84.43 311 ALA A C 1
ATOM 3952 O O . ALA A 1 266 ? 51.377 1.310 0.398 1.00 85.46 311 ALA A O 1
ATOM 3959 N N . PRO A 1 267 ? 50.605 3.404 0.589 1.00 84.16 312 PRO A N 1
ATOM 3960 C CA . PRO A 1 267 ? 50.094 3.389 -0.787 1.00 89.53 312 PRO A CA 1
ATOM 3961 C C . PRO A 1 267 ? 51.194 3.548 -1.823 1.00 101.61 312 PRO A C 1
ATOM 3962 O O . PRO A 1 267 ? 51.520 4.669 -2.227 1.00 116.88 312 PRO A O 1
ATOM 3973 N N . LYS A 1 268 ? 51.776 2.434 -2.258 1.00 94.02 313 LYS A N 1
ATOM 3974 C CA . LYS A 1 268 ? 52.795 2.466 -3.298 1.00 92.67 313 LYS A CA 1
ATOM 3975 C C . LYS A 1 268 ? 52.139 2.703 -4.653 1.00 103.48 313 LYS A C 1
ATOM 3976 O O . LYS A 1 268 ? 51.191 2.003 -5.023 1.00 116.68 313 LYS A O 1
ATOM 3980 N N . LYS A 1 269 ? 52.640 3.691 -5.389 1.00 103.20 314 LYS A N 1
ATOM 3981 C CA . LYS A 1 269 ? 52.082 4.027 -6.697 1.00 112.31 314 LYS A CA 1
ATOM 3982 C C . LYS A 1 269 ? 52.095 2.799 -7.611 1.00 111.73 314 LYS A C 1
ATOM 3983 O O . LYS A 1 269 ? 52.987 1.962 -7.484 1.00 114.71 314 LYS A O 1
ATOM 3990 N N . ASP A 1 270 ? 51.134 2.667 -8.531 1.00 102.05 315 ASP A N 1
ATOM 3991 C CA . ASP A 1 270 ? 50.059 3.634 -8.755 1.00 100.79 315 ASP A CA 1
ATOM 3992 C C . ASP A 1 270 ? 48.777 3.210 -8.037 1.00 105.07 315 ASP A C 1
ATOM 3993 O O . ASP A 1 270 ? 47.859 2.663 -8.647 1.00 104.92 315 ASP A O 1
ATOM 4002 N N . GLU A 1 271 ? 48.728 3.465 -6.734 1.00 107.63 316 GLU A N 1
ATOM 4003 C CA . GLU A 1 271 ? 47.560 3.199 -5.911 1.00 94.52 316 GLU A CA 1
ATOM 4004 C C . GLU A 1 271 ? 46.984 4.519 -5.416 1.00 93.16 316 GLU A C 1
ATOM 4005 O O . GLU A 1 271 ? 47.719 5.477 -5.162 1.00 101.28 316 GLU A O 1
ATOM 4017 N N . ASP A 1 272 ? 45.666 4.563 -5.281 1.00 86.17 317 ASP A N 1
ATOM 4018 C CA . ASP A 1 272 ? 45.000 5.791 -4.865 1.00 85.55 317 ASP A CA 1
ATOM 4019 C C . ASP A 1 272 ? 45.216 6.016 -3.373 1.00 79.51 317 ASP A C 1
ATOM 4020 O O . ASP A 1 272 ? 44.732 5.219 -2.562 1.00 74.13 317 ASP A O 1
ATOM 4029 N N . PRO A 1 273 ? 45.916 7.081 -2.965 1.00 86.28 318 PRO A N 1
ATOM 4030 C CA . PRO A 1 273 ? 46.163 7.273 -1.526 1.00 83.01 318 PRO A CA 1
ATOM 4031 C C . PRO A 1 273 ? 44.891 7.401 -0.710 1.00 81.19 318 PRO A C 1
ATOM 4032 O O . PRO A 1 273 ? 44.857 6.953 0.442 1.00 80.20 318 PRO A O 1
ATOM 4043 N N . ASP A 1 274 ? 43.840 8.002 -1.273 1.00 82.31 319 ASP A N 1
ATOM 4044 C CA . ASP A 1 274 ? 42.590 8.162 -0.540 1.00 88.19 319 ASP A CA 1
ATOM 4045 C C . ASP A 1 274 ? 42.015 6.830 -0.079 1.00 81.95 319 ASP A C 1
ATOM 4046 O O . ASP A 1 274 ? 41.228 6.804 0.875 1.00 75.50 319 ASP A O 1
ATOM 4055 N N . LEU A 1 275 ? 42.383 5.727 -0.730 1.00 77.68 320 LEU A N 1
ATOM 4056 C CA . LEU A 1 275 ? 41.904 4.407 -0.344 1.00 79.62 320 LEU A CA 1
ATOM 4057 C C . LEU A 1 275 ? 42.781 3.738 0.706 1.00 79.61 320 LEU A C 1
ATOM 4058 O O . LEU A 1 275 ? 42.394 2.691 1.237 1.00 75.54 320 LEU A O 1
ATOM 4074 N N . ALA A 1 276 ? 43.943 4.313 1.017 1.00 72.82 321 ALA A N 1
ATOM 4075 C CA . ALA A 1 276 ? 44.860 3.745 1.992 1.00 72.64 321 ALA A CA 1
ATOM 4076 C C . ALA A 1 276 ? 44.968 4.559 3.274 1.00 67.49 321 ALA A C 1
ATOM 4077 O O . ALA A 1 276 ? 45.628 4.108 4.215 1.00 73.06 321 ALA A O 1
ATOM 4084 N N . ASN A 1 277 ? 44.337 5.733 3.342 1.00 67.05 322 ASN A N 1
ATOM 4085 C CA . ASN A 1 277 ? 44.558 6.662 4.438 1.00 69.11 322 ASN A CA 1
ATOM 4086 C C . ASN A 1 277 ? 43.523 6.480 5.538 1.00 70.17 322 ASN A C 1
ATOM 4087 O O . ASN A 1 277 ? 42.449 5.912 5.319 1.00 67.96 322 ASN A O 1
ATOM 4098 N N . PRO A 1 278 ? 43.824 6.961 6.741 1.00 59.94 323 PRO A N 1
ATOM 4099 C CA . PRO A 1 278 ? 42.840 6.943 7.824 1.00 58.47 323 PRO A CA 1
ATOM 4100 C C . PRO A 1 278 ? 41.939 8.167 7.799 1.00 59.89 323 PRO A C 1
ATOM 4101 O O . PRO A 1 278 ? 42.314 9.246 7.338 1.00 65.58 323 PRO A O 1
ATOM 4112 N N . TYR A 1 279 ? 40.724 7.979 8.313 1.00 61.70 324 TYR A N 1
ATOM 4113 C CA . TYR A 1 279 ? 39.732 9.043 8.364 1.00 62.14 324 TYR A CA 1
ATOM 4114 C C . TYR A 1 279 ? 39.022 9.018 9.713 1.00 61.89 324 TYR A C 1
ATOM 4115 O O . TYR A 1 279 ? 39.107 8.048 10.476 1.00 48.53 324 TYR A O 1
ATOM 4133 N N . GLY A 1 280 ? 38.302 10.103 9.997 1.00 57.58 325 GLY A N 1
ATOM 4134 C CA . GLY A 1 280 ? 37.576 10.212 11.243 1.00 59.14 325 GLY A CA 1
ATOM 4135 C C . GLY A 1 280 ? 36.184 10.770 11.026 1.00 56.20 325 GLY A C 1
ATOM 4136 O O . GLY A 1 280 ? 35.910 11.460 10.042 1.00 59.52 325 GLY A O 1
ATOM 4140 N N . ILE A 1 281 ? 35.303 10.457 11.977 1.00 67.15 326 ILE A N 1
ATOM 4141 C CA . ILE A 1 281 ? 33.958 11.017 12.025 1.00 68.55 326 ILE A CA 1
ATOM 4142 C C . ILE A 1 281 ? 33.657 11.419 13.462 1.00 60.98 326 ILE A C 1
ATOM 4143 O O . ILE A 1 281 ? 33.894 10.643 14.396 1.00 63.17 326 ILE A O 1
ATOM 4159 N N . THR A 1 282 ? 33.134 12.631 13.635 1.00 58.64 327 THR A N 1
ATOM 4160 C CA . THR A 1 282 ? 32.727 13.140 14.937 1.00 60.62 327 THR A CA 1
ATOM 4161 C C . THR A 1 282 ? 31.230 13.407 14.912 1.00 63.41 327 THR A C 1
ATOM 4162 O O . THR A 1 282 ? 30.720 14.034 13.973 1.00 62.38 327 THR A O 1
ATOM 4173 N N . THR A 1 283 ? 30.540 12.930 15.944 1.00 62.30 328 THR A N 1
ATOM 4174 C CA . THR A 1 283 ? 29.104 13.079 16.105 1.00 64.94 328 THR A CA 1
ATOM 4175 C C . THR A 1 283 ? 28.779 14.345 16.880 1.00 65.32 328 THR A C 1
ATOM 4176 O O . THR A 1 283 ? 29.649 14.928 17.534 1.00 63.51 328 THR A O 1
ATOM 4187 N N . PRO A 1 284 ? 27.526 14.799 16.828 1.00 68.09 329 PRO A N 1
ATOM 4188 C CA . PRO A 1 284 ? 27.125 15.941 17.661 1.00 71.55 329 PRO A CA 1
ATOM 4189 C C . PRO A 1 284 ? 27.287 15.666 19.148 1.00 81.77 329 PRO A C 1
ATOM 4190 O O . PRO A 1 284 ? 27.719 14.579 19.547 1.00 83.09 329 PRO A O 1
ATOM 4201 N N . LEU A 1 285 ? 26.943 16.649 19.976 1.00 92.78 330 LEU A N 1
ATOM 4202 C CA . LEU A 1 285 ? 27.002 16.523 21.426 1.00 99.26 330 LEU A CA 1
ATOM 4203 C C . LEU A 1 285 ? 25.607 16.727 21.999 1.00 94.33 330 LEU A C 1
ATOM 4204 O O . LEU A 1 285 ? 24.925 17.698 21.654 1.00 81.86 330 LEU A O 1
ATOM 4220 N N . LEU A 1 286 ? 25.190 15.812 22.869 1.00 100.04 331 LEU A N 1
ATOM 4221 C CA . LEU A 1 286 ? 23.876 15.878 23.489 1.00 109.88 331 LEU A CA 1
ATOM 4222 C C . LEU A 1 286 ? 23.931 16.725 24.753 1.00 117.56 331 LEU A C 1
ATOM 4223 O O . LEU A 1 286 ? 24.925 16.723 25.485 1.00 109.10 331 LEU A O 1
ATOM 4227 N N . THR A 1 287 ? 22.847 17.455 25.002 1.00 128.69 332 THR A N 1
ATOM 4228 C CA . THR A 1 287 ? 22.766 18.340 26.152 1.00 137.90 332 THR A CA 1
ATOM 4229 C C . THR A 1 287 ? 21.386 18.234 26.782 1.00 149.40 332 THR A C 1
ATOM 4230 O O . THR A 1 287 ? 20.388 17.995 26.097 1.00 155.14 332 THR A O 1
ATOM 4241 N N . THR A 1 288 ? 21.345 18.417 28.098 1.00 148.56 333 THR A N 1
ATOM 4242 C CA . THR A 1 288 ? 20.088 18.448 28.844 1.00 145.55 333 THR A CA 1
ATOM 4243 C C . THR A 1 288 ? 19.545 19.873 28.941 1.00 145.99 333 THR A C 1
ATOM 4244 O O . THR A 1 288 ? 19.214 20.365 30.018 1.00 147.98 333 THR A O 1
ATOM 4248 N N . ALA A 1 289 ? 19.455 20.548 27.797 1.00 142.56 334 ALA A N 1
ATOM 4249 C CA . ALA A 1 289 ? 19.062 21.950 27.688 1.00 136.48 334 ALA A CA 1
ATOM 4250 C C . ALA A 1 289 ? 20.044 22.888 28.379 1.00 136.82 334 ALA A C 1
ATOM 4251 O O . ALA A 1 289 ? 19.752 24.081 28.523 1.00 137.00 334 ALA A O 1
ATOM 4258 N N . SER A 1 290 ? 21.201 22.386 28.810 1.00 134.22 335 SER A N 1
ATOM 4259 C CA . SER A 1 290 ? 22.208 23.202 29.477 1.00 131.41 335 SER A CA 1
ATOM 4260 C C . SER A 1 290 ? 23.602 22.686 29.144 1.00 136.80 335 SER A C 1
ATOM 4261 O O . SER A 1 290 ? 24.277 23.228 28.263 1.00 132.28 335 SER A O 1
ATOM 4265 N N . GLY A 1 291 ? 24.037 21.632 29.838 1.00 139.81 336 GLY A N 1
ATOM 4266 C CA . GLY A 1 291 ? 25.343 21.057 29.644 1.00 135.36 336 GLY A CA 1
ATOM 4267 C C . GLY A 1 291 ? 25.295 19.661 29.049 1.00 134.87 336 GLY A C 1
ATOM 4268 O O . GLY A 1 291 ? 24.255 19.171 28.606 1.00 141.04 336 GLY A O 1
ATOM 4272 N N . GLU A 1 292 ? 26.456 19.013 29.064 1.00 130.09 337 GLU A N 1
ATOM 4273 C CA . GLU A 1 292 ? 26.633 17.716 28.423 1.00 117.30 337 GLU A CA 1
ATOM 4274 C C . GLU A 1 292 ? 25.881 16.637 29.205 1.00 130.05 337 GLU A C 1
ATOM 4275 O O . GLU A 1 292 ? 25.043 16.915 30.067 1.00 146.35 337 GLU A O 1
ATOM 4279 N N . LYS A 1 293 ? 26.183 15.378 28.896 1.00 120.35 338 LYS A N 1
ATOM 4280 C CA . LYS A 1 293 ? 25.567 14.237 29.568 1.00 112.93 338 LYS A CA 1
ATOM 4281 C C . LYS A 1 293 ? 26.628 13.221 29.973 1.00 113.10 338 LYS A C 1
ATOM 4282 O O . LYS A 1 293 ? 27.379 13.436 30.925 1.00 111.03 338 LYS A O 1
ATOM 4289 N N . ALA A 1 301 ? 22.160 12.955 33.255 1.00 115.81 346 ALA A N 1
ATOM 4290 C CA . ALA A 1 301 ? 22.930 11.741 33.011 1.00 112.80 346 ALA A CA 1
ATOM 4291 C C . ALA A 1 301 ? 22.038 10.506 33.130 1.00 110.77 346 ALA A C 1
ATOM 4292 O O . ALA A 1 301 ? 21.677 10.095 34.234 1.00 114.59 346 ALA A O 1
ATOM 4298 N N . VAL A 1 302 ? 21.688 9.918 31.988 1.00 99.84 347 VAL A N 1
ATOM 4299 C CA . VAL A 1 302 ? 20.783 8.774 31.926 1.00 90.08 347 VAL A CA 1
ATOM 4300 C C . VAL A 1 302 ? 21.618 7.543 31.603 1.00 88.81 347 VAL A C 1
ATOM 4301 O O . VAL A 1 302 ? 22.189 7.436 30.510 1.00 87.95 347 VAL A O 1
ATOM 4314 N N . TRP A 1 303 ? 21.684 6.610 32.548 1.00 90.39 348 TRP A N 1
ATOM 4315 C CA . TRP A 1 303 ? 22.479 5.402 32.400 1.00 92.72 348 TRP A CA 1
ATOM 4316 C C . TRP A 1 303 ? 21.746 4.361 31.555 1.00 89.78 348 TRP A C 1
ATOM 4317 O O . TRP A 1 303 ? 20.551 4.473 31.269 1.00 98.83 348 TRP A O 1
ATOM 4338 N N . LEU A 1 304 ? 22.493 3.333 31.154 1.00 76.92 349 LEU A N 1
ATOM 4339 C CA . LEU A 1 304 ? 21.943 2.182 30.454 1.00 81.50 349 LEU A CA 1
ATOM 4340 C C . LEU A 1 304 ? 21.905 0.935 31.325 1.00 82.28 349 LEU A C 1
ATOM 4341 O O . LEU A 1 304 ? 21.410 -0.104 30.877 1.00 88.49 349 LEU A O 1
ATOM 4357 N N . ASP A 1 305 ? 22.424 1.010 32.548 1.00 83.47 350 ASP A N 1
ATOM 4358 C CA . ASP A 1 305 ? 22.310 -0.079 33.509 1.00 88.57 350 ASP A CA 1
ATOM 4359 C C . ASP A 1 305 ? 20.926 -0.032 34.147 1.00 100.70 350 ASP A C 1
ATOM 4360 O O . ASP A 1 305 ? 20.535 0.993 34.717 1.00 102.27 350 ASP A O 1
ATOM 4369 N N . LYS A 1 306 ? 20.181 -1.135 34.046 1.00 96.86 351 LYS A N 1
ATOM 4370 C CA . LYS A 1 306 ? 18.822 -1.151 34.576 1.00 100.00 351 LYS A CA 1
ATOM 4371 C C . LYS A 1 306 ? 18.801 -0.859 36.072 1.00 89.87 351 LYS A C 1
ATOM 4372 O O . LYS A 1 306 ? 17.809 -0.332 36.587 1.00 87.72 351 LYS A O 1
ATOM 4379 N N . ASP A 1 307 ? 19.882 -1.186 36.782 1.00 84.02 352 ASP A N 1
ATOM 4380 C CA . ASP A 1 307 ? 19.956 -0.953 38.219 1.00 96.45 352 ASP A CA 1
ATOM 4381 C C . ASP A 1 307 ? 20.196 0.508 38.577 1.00 91.17 352 ASP A C 1
ATOM 4382 O O . ASP A 1 307 ? 20.046 0.871 39.748 1.00 84.02 352 ASP A O 1
ATOM 4408 N N . THR A 1 309 ? 19.222 3.145 36.081 1.00 90.31 354 THR A N 1
ATOM 4409 C CA . THR A 1 309 ? 18.112 3.791 35.383 1.00 88.29 354 THR A CA 1
ATOM 4410 C C . THR A 1 309 ? 17.179 2.684 34.908 1.00 96.49 354 THR A C 1
ATOM 4411 O O . THR A 1 309 ? 17.453 2.018 33.904 1.00 95.18 354 THR A O 1
ATOM 4422 N N . SER A 1 310 ? 16.088 2.483 35.641 1.00 105.39 355 SER A N 1
ATOM 4423 C CA . SER A 1 310 ? 15.096 1.495 35.254 1.00 108.92 355 SER A CA 1
ATOM 4424 C C . SER A 1 310 ? 14.543 1.814 33.869 1.00 101.98 355 SER A C 1
ATOM 4425 O O . SER A 1 310 ? 14.601 2.950 33.389 1.00 92.26 355 SER A O 1
ATOM 4433 N N . CYS A 1 311 ? 14.004 0.782 33.217 1.00 106.33 356 CYS A N 1
ATOM 4434 C CA . CYS A 1 311 ? 13.395 0.975 31.906 1.00 104.04 356 CYS A CA 1
ATOM 4435 C C . CYS A 1 311 ? 12.325 2.058 31.956 1.00 100.82 356 CYS A C 1
ATOM 4436 O O . CYS A 1 311 ? 12.196 2.862 31.023 1.00 99.49 356 CYS A O 1
ATOM 4444 N N . TYR A 1 312 ? 11.560 2.106 33.049 1.00 101.81 357 TYR A N 1
ATOM 4445 C CA . TYR A 1 312 ? 10.548 3.146 33.197 1.00 101.76 357 TYR A CA 1
ATOM 4446 C C . TYR A 1 312 ? 11.179 4.532 33.221 1.00 105.36 357 TYR A C 1
ATOM 4447 O O . TYR A 1 312 ? 10.650 5.469 32.614 1.00 114.03 357 TYR A O 1
ATOM 4451 N N . ASP A 1 313 ? 12.305 4.689 33.923 1.00 101.57 358 ASP A N 1
ATOM 4452 C CA . ASP A 1 313 ? 12.954 5.996 33.995 1.00 107.64 358 ASP A CA 1
ATOM 4453 C C . ASP A 1 313 ? 13.548 6.402 32.652 1.00 103.91 358 ASP A C 1
ATOM 4454 O O . ASP A 1 313 ? 13.434 7.562 32.246 1.00 103.99 358 ASP A O 1
ATOM 4463 N N . LEU A 1 314 ? 14.201 5.468 31.961 1.00 98.04 359 LEU A N 1
ATOM 4464 C CA . LEU A 1 314 ? 14.745 5.747 30.635 1.00 95.84 359 LEU A CA 1
ATOM 4465 C C . LEU A 1 314 ? 13.641 6.195 29.680 1.00 102.07 359 LEU A C 1
ATOM 4466 O O . LEU A 1 314 ? 13.679 7.303 29.116 1.00 103.75 359 LEU A O 1
ATOM 4482 N N . TYR A 1 315 ? 12.638 5.333 29.495 1.00 105.59 360 TYR A N 1
ATOM 4483 C CA . TYR A 1 315 ? 11.460 5.707 28.723 1.00 102.24 360 TYR A CA 1
ATOM 4484 C C . TYR A 1 315 ? 10.972 7.093 29.124 1.00 99.57 360 TYR A C 1
ATOM 4485 O O . TYR A 1 315 ? 10.739 7.957 28.272 1.00 84.74 360 TYR A O 1
ATOM 4503 N N . GLN A 1 316 ? 10.834 7.326 30.431 1.00 107.54 361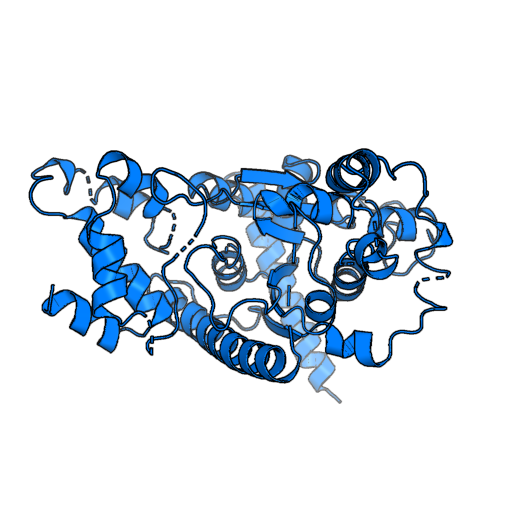 GLN A N 1
ATOM 4504 C CA . GLN A 1 316 ? 10.358 8.616 30.919 1.00 121.40 361 GLN A CA 1
ATOM 4505 C C . GLN A 1 316 ? 11.232 9.755 30.413 1.00 116.20 361 GL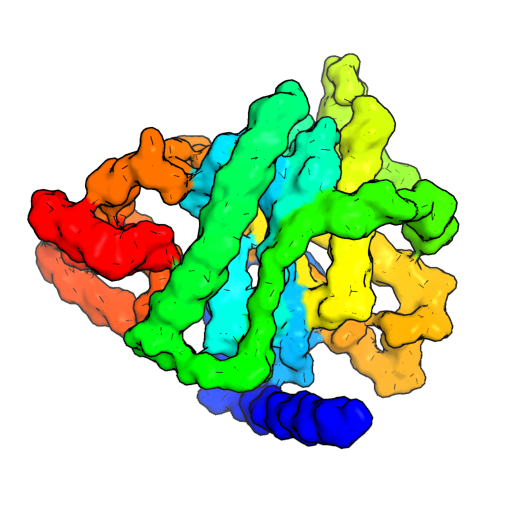N A C 1
ATOM 4506 O O . GLN A 1 316 ? 10.725 10.825 30.057 1.00 118.45 361 GLN A O 1
ATOM 4520 N N . TYR A 1 317 ? 12.549 9.547 30.374 1.00 112.34 362 TYR A N 1
ATOM 4521 C CA . TYR A 1 317 ? 13.433 10.582 29.855 1.00 112.01 362 TYR A CA 1
ATOM 4522 C C . TYR A 1 317 ? 13.106 10.887 28.404 1.00 115.46 362 TYR A C 1
ATOM 4523 O O . TYR A 1 317 ? 12.961 12.054 28.021 1.00 121.29 362 TYR A O 1
ATOM 4541 N N . PHE A 1 318 ? 12.982 9.850 27.573 1.00 116.39 363 PHE A N 1
ATOM 4542 C CA . PHE A 1 318 ? 12.786 10.126 26.153 1.00 112.80 363 PHE A CA 1
ATOM 4543 C C . PHE A 1 318 ? 11.373 10.610 25.835 1.00 112.52 363 PHE A C 1
ATOM 4544 O O . PHE A 1 318 ? 11.168 11.224 24.782 1.00 114.10 363 PHE A O 1
ATOM 4561 N N . VAL A 1 319 ? 10.399 10.367 26.715 1.00 102.49 364 VAL A N 1
ATOM 4562 C CA . VAL A 1 319 ? 9.053 10.888 26.486 1.00 106.19 364 VAL A CA 1
ATOM 4563 C C . VAL A 1 319 ? 9.057 12.410 26.540 1.00 113.44 364 VAL A C 1
ATOM 4564 O O . VAL A 1 319 ? 8.388 13.076 25.741 1.00 122.97 364 VAL A O 1
ATOM 4577 N N . ARG A 1 320 ? 9.805 12.986 27.485 1.00 111.80 365 ARG A N 1
ATOM 4578 C CA . ARG A 1 320 ? 9.766 14.418 27.759 1.00 109.01 365 ARG A CA 1
ATOM 4579 C C . ARG A 1 320 ? 10.713 15.222 26.876 1.00 107.75 365 ARG A C 1
ATOM 4580 O O . ARG A 1 320 ? 11.158 16.305 27.280 1.00 111.19 365 ARG A O 1
ATOM 4584 N N . VAL A 1 321 ? 11.030 14.731 25.682 1.00 109.23 366 VAL A N 1
ATOM 4585 C CA . VAL A 1 321 ? 11.912 15.453 24.772 1.00 107.12 366 VAL A CA 1
ATOM 4586 C C . VAL A 1 321 ? 11.137 16.580 24.107 1.00 110.77 366 VAL A C 1
ATOM 4587 O O . VAL A 1 321 ? 9.954 16.435 23.777 1.00 113.90 366 VAL A O 1
ATOM 4600 N N . ALA A 1 322 ? 11.812 17.708 23.900 1.00 116.12 367 ALA A N 1
ATOM 4601 C CA . ALA A 1 322 ? 11.174 18.870 23.299 1.00 118.27 367 ALA A CA 1
ATOM 4602 C C . ALA A 1 322 ? 10.545 18.508 21.961 1.00 118.32 367 ALA A C 1
ATOM 4603 O O . ALA A 1 322 ? 11.104 17.732 21.182 1.00 125.76 367 ALA A O 1
ATOM 4610 N N . ASP A 1 323 ? 9.362 19.071 21.703 1.00 124.10 368 ASP A N 1
ATOM 4611 C CA . ASP A 1 323 ? 8.764 18.951 20.378 1.00 122.71 368 ASP A CA 1
ATOM 4612 C C . ASP A 1 323 ? 9.700 19.487 19.302 1.00 120.14 368 ASP A C 1
ATOM 4613 O O . ASP A 1 323 ? 9.723 18.965 18.182 1.00 117.79 368 ASP A O 1
ATOM 4622 N N . SER A 1 324 ? 10.481 20.520 19.628 1.00 118.43 369 SER A N 1
ATOM 4623 C CA . SER A 1 324 ? 11.395 21.107 18.655 1.00 121.52 369 SER A CA 1
ATOM 4624 C C . SER A 1 324 ? 12.503 20.140 18.261 1.00 126.87 369 SER A C 1
ATOM 4625 O O . SER A 1 324 ? 13.054 20.248 17.159 1.00 127.61 369 SER A O 1
ATOM 4633 N N . ASP A 1 325 ? 12.842 19.194 19.136 1.00 129.07 370 ASP A N 1
ATOM 4634 C CA . ASP A 1 325 ? 14.011 18.348 18.948 1.00 120.45 370 ASP A CA 1
ATOM 4635 C C . ASP A 1 325 ? 13.689 16.923 18.523 1.00 114.51 370 ASP A C 1
ATOM 4636 O O . ASP A 1 325 ? 14.612 16.185 18.160 1.00 108.97 370 ASP A O 1
ATOM 4645 N N . VAL A 1 326 ? 12.420 16.513 18.549 1.00 115.41 371 VAL A N 1
ATOM 4646 C CA . VAL A 1 326 ? 12.101 15.104 18.366 1.00 114.23 371 VAL A CA 1
ATOM 4647 C C . VAL A 1 326 ? 12.479 14.606 16.977 1.00 115.71 371 VAL A C 1
ATOM 4648 O O . VAL A 1 326 ? 12.672 13.401 16.789 1.00 121.62 371 VAL A O 1
ATOM 4661 N N . GLU A 1 327 ? 12.590 15.498 15.994 1.00 109.47 372 GLU A N 1
ATOM 4662 C CA . GLU A 1 327 ? 12.957 15.074 14.647 1.00 107.70 372 GLU A CA 1
ATOM 4663 C C . GLU A 1 327 ? 14.401 14.585 14.627 1.00 108.10 372 GLU A C 1
ATOM 4664 O O . GLU A 1 327 ? 14.659 13.401 14.379 1.00 111.19 372 GLU A O 1
ATOM 4676 N N . ARG A 1 328 ? 15.348 15.489 14.889 1.00 104.23 373 ARG A N 1
ATOM 4677 C CA . ARG A 1 328 ? 16.754 15.102 14.927 1.00 101.50 373 ARG A CA 1
ATOM 4678 C C . ARG A 1 328 ? 16.970 13.929 15.871 1.00 107.91 373 ARG A C 1
ATOM 4679 O O . ARG A 1 328 ? 17.694 12.981 15.544 1.00 108.70 373 ARG A O 1
ATOM 4683 N N . TYR A 1 329 ? 16.342 13.971 17.047 1.00 104.18 374 TYR A N 1
ATOM 4684 C CA . TYR A 1 329 ? 16.501 12.883 18.004 1.00 98.11 374 TYR A CA 1
ATOM 4685 C C . TYR A 1 329 ? 16.036 11.558 17.412 1.00 91.09 374 TYR A C 1
ATOM 4686 O O . TYR A 1 329 ? 16.701 10.529 17.578 1.00 92.09 374 TYR A O 1
ATOM 4704 N N . LEU A 1 330 ? 14.907 11.565 16.700 1.00 83.86 375 LEU A N 1
ATOM 4705 C CA . LEU A 1 330 ? 14.434 10.343 16.057 1.00 85.82 375 LEU A CA 1
ATOM 4706 C C . LEU A 1 330 ? 15.418 9.862 15.000 1.00 91.80 375 LEU A C 1
ATOM 4707 O O . LEU A 1 330 ? 15.697 8.662 14.900 1.00 91.15 375 LEU A O 1
ATOM 4723 N N . LYS A 1 331 ? 15.953 10.785 14.198 1.00 93.56 376 LYS A N 1
ATOM 4724 C CA . LYS A 1 331 ? 16.897 10.386 13.161 1.00 89.59 376 LYS A CA 1
ATOM 4725 C C . LYS A 1 331 ? 18.170 9.799 13.757 1.00 81.17 376 LYS A C 1
ATOM 4726 O O . LYS A 1 331 ? 18.771 8.894 13.166 1.00 69.35 376 LYS A O 1
ATOM 4762 N N . PHE A 1 333 ? 18.700 8.482 17.091 1.00 92.30 378 PHE A N 1
ATOM 4763 C CA . PHE A 1 333 ? 18.618 7.462 18.129 1.00 83.35 378 PHE A CA 1
ATOM 4764 C C . PHE A 1 333 ? 17.783 6.246 17.734 1.00 84.13 378 PHE A C 1
ATOM 4765 O O . PHE A 1 333 ? 17.495 5.411 18.595 1.00 86.75 378 PHE A O 1
ATOM 4782 N N . THR A 1 334 ? 17.387 6.116 16.468 1.00 83.34 379 THR A N 1
ATOM 4783 C CA . THR A 1 334 ? 16.564 4.987 16.049 1.00 84.89 379 THR A CA 1
ATOM 4784 C C . THR A 1 334 ? 16.963 4.547 14.647 1.00 77.76 379 THR A C 1
ATOM 4785 O O . THR A 1 334 ? 17.676 5.251 13.926 1.00 78.62 379 THR A O 1
ATOM 4796 N N . PHE A 1 335 ? 16.490 3.359 14.269 1.00 82.40 380 PHE A N 1
ATOM 4797 C CA . PHE A 1 335 ? 16.680 2.820 12.929 1.00 86.71 380 PHE A CA 1
ATOM 4798 C C . PHE A 1 335 ? 15.455 3.006 12.042 1.00 82.33 380 PHE A C 1
ATOM 4799 O O . PHE A 1 335 ? 15.428 2.482 10.924 1.00 85.53 380 PHE A O 1
ATOM 4816 N N . VAL A 1 336 ? 14.445 3.735 12.508 1.00 86.63 381 VAL A N 1
ATOM 4817 C CA . VAL A 1 336 ? 13.235 3.883 11.695 1.00 100.62 381 VAL A CA 1
ATOM 4818 C C . VAL A 1 336 ? 13.601 4.567 10.384 1.00 99.99 381 VAL A C 1
ATOM 4819 O O . VAL A 1 336 ? 14.428 5.502 10.386 1.00 95.66 381 VAL A O 1
ATOM 4832 N N . PRO A 1 337 ? 13.047 4.154 9.244 1.00 94.57 382 PRO A N 1
ATOM 4833 C CA . PRO A 1 337 ? 13.368 4.838 7.986 1.00 95.44 382 PRO A CA 1
ATOM 4834 C C . PRO A 1 337 ? 13.043 6.322 8.051 1.00 95.58 382 PRO A C 1
ATOM 4835 O O . PRO A 1 337 ? 12.142 6.754 8.774 1.0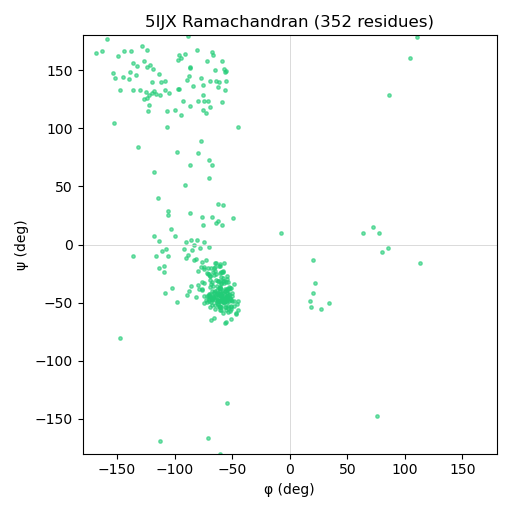0 99.61 382 PRO A O 1
ATOM 4846 N N . THR A 1 338 ? 13.795 7.107 7.279 1.00 95.60 383 THR A N 1
ATOM 4847 C CA . THR A 1 338 ? 13.537 8.543 7.220 1.00 102.17 383 THR A CA 1
ATOM 4848 C C . THR A 1 338 ? 12.136 8.877 6.719 1.00 99.19 383 THR A C 1
ATOM 4849 O O . THR A 1 338 ? 11.510 9.783 7.296 1.00 97.62 383 THR A O 1
ATOM 4860 N N . PRO A 1 339 ? 11.587 8.222 5.688 1.00 101.60 384 PRO A N 1
ATOM 4861 C CA . PRO A 1 339 ? 10.214 8.573 5.283 1.00 105.53 384 PRO A CA 1
ATOM 4862 C C . PRO A 1 339 ? 9.194 8.298 6.371 1.00 105.28 384 PRO A C 1
ATOM 4863 O O . PRO A 1 339 ? 8.297 9.119 6.596 1.00 109.08 384 PRO A O 1
ATOM 4874 N N . ALA A 1 340 ? 9.310 7.158 7.059 1.00 96.21 385 ALA A N 1
ATOM 4875 C CA . ALA A 1 340 ? 8.422 6.876 8.181 1.00 97.54 385 ALA A CA 1
ATOM 4876 C C . ALA A 1 340 ? 8.475 7.985 9.223 1.00 103.40 385 ALA A C 1
ATOM 4877 O O . ALA A 1 340 ? 7.466 8.267 9.881 1.00 115.84 385 ALA A O 1
ATOM 4884 N N . ILE A 1 341 ? 9.636 8.624 9.390 1.00 97.64 386 ILE A N 1
ATOM 4885 C CA . ILE A 1 341 ? 9.712 9.799 10.251 1.00 106.58 386 ILE A CA 1
ATOM 4886 C C . ILE A 1 341 ? 8.981 10.973 9.612 1.00 115.44 386 ILE A C 1
ATOM 4887 O O . ILE A 1 341 ? 8.241 11.696 10.285 1.00 124.07 386 ILE A O 1
ATOM 4903 N N . LYS A 1 342 ? 9.185 11.193 8.310 1.00 111.02 387 LYS A N 1
ATOM 4904 C CA . LYS A 1 342 ? 8.517 12.301 7.636 1.00 115.12 387 LYS A CA 1
ATOM 4905 C C . LYS A 1 342 ? 7.007 12.236 7.831 1.00 118.45 387 LYS A C 1
ATOM 4906 O O . LYS A 1 342 ? 6.364 13.254 8.112 1.00 116.06 387 LYS A O 1
ATOM 4910 N N . GLU A 1 343 ? 6.422 11.043 7.693 1.00 113.69 388 GLU A N 1
ATOM 4911 C CA . GLU A 1 343 ? 4.984 10.903 7.891 1.00 119.40 388 GLU A CA 1
ATOM 4912 C C . GLU A 1 343 ? 4.622 10.967 9.370 1.00 121.76 388 GLU A C 1
ATOM 4913 O O . GLU A 1 343 ? 3.657 11.643 9.748 1.00 136.99 388 GLU A O 1
ATOM 4917 N N . LEU A 1 344 ? 5.381 10.272 10.221 1.00 113.30 389 LEU A N 1
ATOM 4918 C CA . LEU A 1 344 ? 5.100 10.283 11.652 1.00 113.94 389 LEU A CA 1
ATOM 4919 C C . LEU A 1 344 ? 5.134 11.687 12.239 1.00 119.22 389 LEU A C 1
ATOM 4920 O O . LEU A 1 344 ? 4.498 11.928 13.270 1.00 125.90 389 LEU A O 1
ATOM 4941 N N . GLU A 1 346 ? 4.179 14.507 10.627 1.00 132.90 391 GLU A N 1
ATOM 4942 C CA . GLU A 1 346 ? 2.911 15.142 10.288 1.00 139.70 391 GLU A CA 1
ATOM 4943 C C . GLU A 1 346 ? 1.782 14.567 11.135 1.00 140.59 391 GLU A C 1
ATOM 4944 O O . GLU A 1 346 ? 0.995 15.312 11.737 1.00 137.97 391 GLU A O 1
ATOM 4956 N N . GLU A 1 347 ? 1.699 13.234 11.207 1.00 141.81 392 GLU A N 1
ATOM 4957 C CA . GLU A 1 347 ? 0.741 12.596 12.101 1.00 141.98 392 GLU A CA 1
ATOM 4958 C C . GLU A 1 347 ? 0.910 13.085 13.533 1.00 147.69 392 GLU A C 1
ATOM 4959 O O . GLU A 1 347 ? -0.062 13.121 14.296 1.00 157.59 392 GLU A O 1
ATOM 4966 N N . HIS A 1 348 ? 2.132 13.463 13.915 1.00 139.82 393 HIS A N 1
ATOM 4967 C CA . HIS A 1 348 ? 2.349 14.092 15.213 1.00 137.72 393 HIS A CA 1
ATOM 4968 C C . HIS A 1 348 ? 1.894 15.546 15.201 1.00 145.49 393 HIS A C 1
ATOM 4969 O O . HIS A 1 348 ? 1.315 16.028 16.182 1.00 144.19 393 HIS A O 1
ATOM 4983 N N . ALA A 1 349 ? 2.137 16.255 14.095 1.00 145.79 394 ALA A N 1
ATOM 4984 C CA . ALA A 1 349 ? 1.723 17.649 13.994 1.00 140.07 394 ALA A CA 1
ATOM 4985 C C . ALA A 1 349 ? 0.215 17.792 14.128 1.00 142.53 394 ALA A C 1
ATOM 4986 O O . ALA A 1 349 ? -0.273 18.861 14.513 1.00 145.03 394 ALA A O 1
ATOM 4993 N N . LYS A 1 350 ? -0.537 16.739 13.807 1.00 145.73 395 LYS A N 1
ATOM 4994 C CA . LYS A 1 350 ? -1.980 16.755 14.017 1.00 149.49 395 LYS A CA 1
ATOM 4995 C C . LYS A 1 350 ? -2.313 17.185 15.440 1.00 161.92 395 LYS A C 1
ATOM 4996 O O . LYS A 1 350 ? -2.933 18.233 15.648 1.00 160.87 395 LYS A O 1
ATOM 5003 N N . ASP A 1 351 ? -1.904 16.387 16.425 1.00 174.50 396 ASP A N 1
ATOM 5004 C CA . ASP A 1 351 ? -2.168 16.667 17.836 1.00 169.79 396 ASP A CA 1
ATOM 5005 C C . ASP A 1 351 ? -0.872 16.502 18.618 1.00 166.02 396 ASP A C 1
ATOM 5006 O O . ASP A 1 351 ? -0.614 15.439 19.199 1.00 162.54 396 ASP A O 1
ATOM 5015 N N . PRO A 1 352 ? -0.028 17.536 18.651 1.00 163.47 397 PRO A N 1
ATOM 5016 C CA . PRO A 1 352 ? 1.193 17.451 19.468 1.00 153.88 397 PRO A CA 1
ATOM 5017 C C . PRO A 1 352 ? 0.918 17.268 20.950 1.00 153.43 397 PRO A C 1
ATOM 5018 O O . PRO A 1 352 ? 1.824 16.847 21.680 1.00 153.06 397 PRO A O 1
ATOM 5029 N N . SER A 1 353 ? -0.293 17.575 21.422 1.00 157.07 398 SER A N 1
ATOM 5030 C CA . SER A 1 353 ? -0.629 17.316 22.817 1.00 145.36 398 SER A CA 1
ATOM 5031 C C . SER A 1 353 ? -0.297 15.876 23.188 1.00 142.76 398 SER A C 1
ATOM 5032 O O . SER A 1 353 ? 0.423 15.622 24.159 1.00 131.38 398 SER A O 1
ATOM 5036 N N . LYS A 1 354 ? -0.811 14.920 22.418 1.00 145.15 399 LYS A N 1
ATOM 5037 C CA . LYS A 1 354 ? -0.395 13.531 22.562 1.00 140.78 399 LYS A CA 1
ATOM 5038 C C . LYS A 1 354 ? 0.998 13.362 21.967 1.00 145.74 399 LYS A C 1
ATOM 5039 O O . LYS A 1 354 ? 1.221 13.673 20.793 1.00 154.86 399 LYS A O 1
ATOM 5043 N N . ARG A 1 355 ? 1.939 12.877 22.777 1.00 139.03 400 ARG A N 1
ATOM 5044 C CA . ARG A 1 355 ? 3.321 12.737 22.337 1.00 129.31 400 ARG A CA 1
ATOM 5045 C C . ARG A 1 355 ? 3.447 11.630 21.299 1.00 135.72 400 ARG A C 1
ATOM 5046 O O . ARG A 1 355 ? 3.986 10.557 21.588 1.00 135.54 400 ARG A O 1
ATOM 5050 N N . VAL A 1 356 ? 2.963 11.888 20.083 1.00 139.87 401 VAL A N 1
ATOM 5051 C CA . VAL A 1 356 ? 2.946 10.855 19.051 1.00 134.30 401 VAL A CA 1
ATOM 5052 C C . VAL A 1 356 ? 4.369 10.431 18.705 1.00 128.40 401 VAL A C 1
ATOM 5053 O O . VAL A 1 356 ? 4.678 9.237 18.615 1.00 123.68 401 VAL A O 1
ATOM 5066 N N . ALA A 1 357 ? 5.257 11.405 18.507 1.00 125.66 402 ALA A N 1
ATOM 5067 C CA . ALA A 1 357 ? 6.629 11.091 18.124 1.00 122.45 402 ALA A CA 1
ATOM 5068 C C . ALA A 1 357 ? 7.470 10.702 19.333 1.00 122.07 402 ALA A C 1
ATOM 5069 O O . ALA A 1 357 ? 8.214 9.717 19.286 1.00 113.41 402 ALA A O 1
ATOM 5076 N N . GLN A 1 358 ? 7.366 11.465 20.423 1.00 129.64 403 GLN A N 1
ATOM 5077 C CA . GLN A 1 358 ? 8.129 11.146 21.624 1.00 128.58 403 GLN A CA 1
ATOM 5078 C C . GLN A 1 358 ? 7.950 9.687 22.026 1.00 125.40 403 GLN A C 1
ATOM 5079 O O . GLN A 1 358 ? 8.911 9.042 22.461 1.00 125.45 403 GLN A O 1
ATOM 5093 N N . HIS A 1 359 ? 6.743 9.140 21.854 1.00 120.98 404 HIS A N 1
ATOM 5094 C CA . HIS A 1 359 ? 6.462 7.771 22.280 1.00 116.12 404 HIS A CA 1
ATOM 5095 C C . HIS A 1 359 ? 7.128 6.746 21.369 1.00 110.54 404 HIS A C 1
ATOM 5096 O O . HIS A 1 359 ? 7.753 5.796 21.851 1.00 105.58 404 HIS A O 1
ATOM 5110 N N . LYS A 1 360 ? 6.989 6.904 20.051 1.00 103.90 405 LYS A N 1
ATOM 5111 C CA . LYS A 1 360 ? 7.716 6.033 19.133 1.00 94.59 405 LYS A CA 1
ATOM 5112 C C . LYS A 1 360 ? 9.213 6.084 19.411 1.00 94.23 405 LYS A C 1
ATOM 5113 O O . LYS A 1 360 ? 9.882 5.045 19.450 1.00 86.93 405 LYS A O 1
ATOM 5126 N N . LEU A 1 361 ? 9.752 7.287 19.615 1.00 98.54 406 LEU A N 1
ATOM 5127 C CA . LEU A 1 361 ? 11.157 7.446 19.974 1.00 99.10 406 LEU A CA 1
ATOM 5128 C C . LEU A 1 361 ? 11.514 6.609 21.199 1.00 92.07 406 LEU A C 1
ATOM 5129 O O . LEU A 1 361 ? 12.402 5.747 21.149 1.00 85.93 406 LEU A O 1
ATOM 5145 N N . ALA A 1 362 ? 10.822 6.857 22.314 1.00 93.08 407 ALA A N 1
ATOM 5146 C CA . ALA A 1 362 ? 11.151 6.178 23.564 1.00 101.68 407 ALA A CA 1
ATOM 5147 C C . ALA A 1 362 ? 11.049 4.665 23.410 1.00 100.77 407 ALA A C 1
ATOM 5148 O O . ALA A 1 362 ? 11.961 3.927 23.800 1.00 95.13 407 ALA A O 1
ATOM 5155 N N . ARG A 1 363 ? 9.944 4.182 22.837 1.00 103.54 408 ARG A N 1
ATOM 5156 C CA . ARG A 1 363 ? 9.776 2.745 22.642 1.00 98.16 408 ARG A CA 1
ATOM 5157 C C . ARG A 1 363 ? 10.926 2.167 21.825 1.00 90.86 408 ARG A C 1
ATOM 5158 O O . ARG A 1 363 ? 11.540 1.164 22.213 1.00 100.59 408 ARG A O 1
ATOM 5162 N N . GLU A 1 364 ? 11.235 2.796 20.688 1.00 89.91 409 GLU A N 1
ATOM 5163 C CA . GLU A 1 364 ? 12.336 2.333 19.849 1.00 93.66 409 GLU A CA 1
ATOM 5164 C C . GLU A 1 364 ? 13.627 2.208 20.649 1.00 83.15 409 GLU A C 1
ATOM 5165 O O . GLU A 1 364 ? 14.275 1.155 20.648 1.00 84.20 409 GLU A O 1
ATOM 5177 N N . PHE A 1 365 ? 14.017 3.276 21.347 1.00 81.76 410 PHE A N 1
ATOM 5178 C CA . PHE A 1 365 ? 15.313 3.264 22.016 1.00 76.37 410 PHE A CA 1
ATOM 5179 C C . PHE A 1 365 ? 15.342 2.248 23.153 1.00 85.38 410 PHE A C 1
ATOM 5180 O O . PHE A 1 365 ? 16.302 1.474 23.284 1.00 82.90 410 PHE A O 1
ATOM 5197 N N . VAL A 1 366 ? 14.299 2.236 23.988 1.00 88.75 411 VAL A N 1
ATOM 5198 C CA . VAL A 1 366 ? 14.254 1.292 25.102 1.00 86.04 411 VAL A CA 1
ATOM 5199 C C . VAL A 1 366 ? 14.293 -0.138 24.588 1.00 87.23 411 VAL A C 1
ATOM 5200 O O . VAL A 1 366 ? 14.812 -1.033 25.265 1.00 90.21 411 VAL A O 1
ATOM 5213 N N . GLU A 1 367 ? 13.739 -0.388 23.400 1.00 85.69 412 GLU A N 1
ATOM 5214 C CA . GLU A 1 367 ? 13.898 -1.703 22.790 1.00 100.10 412 GLU A CA 1
ATOM 5215 C C . GLU A 1 367 ? 15.348 -1.941 22.396 1.00 97.82 412 GLU A C 1
ATOM 5216 O O . GLU A 1 367 ? 15.916 -3.002 22.680 1.00 105.49 412 GLU A O 1
ATOM 5228 N N . LEU A 1 368 ? 15.965 -0.956 21.740 1.00 91.20 413 LEU A N 1
ATOM 5229 C CA . LEU A 1 368 ? 17.345 -1.113 21.300 1.00 85.31 413 LEU A CA 1
ATOM 5230 C C . LEU A 1 368 ? 18.277 -1.416 22.464 1.00 84.70 413 LEU A C 1
ATOM 5231 O O . LEU A 1 368 ? 19.297 -2.090 22.278 1.00 88.53 413 LEU A O 1
ATOM 5247 N N . ILE A 1 369 ? 17.952 -0.943 23.662 1.00 83.41 414 ILE A N 1
ATOM 5248 C CA . ILE A 1 369 ? 18.853 -1.053 24.806 1.00 81.18 414 ILE A CA 1
ATOM 5249 C C . ILE A 1 369 ? 18.498 -2.235 25.703 1.00 76.00 414 ILE A C 1
ATOM 5250 O O . ILE A 1 369 ? 19.366 -3.033 26.056 1.00 76.12 414 ILE A O 1
ATOM 5266 N N . HIS A 1 370 ? 17.228 -2.371 26.078 1.00 89.33 415 HIS A N 1
ATOM 5267 C CA . HIS A 1 370 ? 16.826 -3.274 27.149 1.00 89.21 415 HIS A CA 1
ATOM 5268 C C . HIS A 1 370 ? 15.981 -4.453 26.686 1.00 92.02 415 HIS A C 1
ATOM 5269 O O . HIS A 1 370 ? 15.547 -5.248 27.527 1.00 100.41 415 HIS A O 1
ATOM 5283 N N . GLY A 1 371 ? 15.733 -4.591 25.395 1.00 91.37 416 GLY A N 1
ATOM 5284 C CA . GLY A 1 371 ? 14.946 -5.696 24.894 1.00 101.69 416 GLY A CA 1
ATOM 5285 C C . GLY A 1 371 ? 13.539 -5.264 24.512 1.00 106.07 416 GLY A C 1
ATOM 5286 O O . GLY A 1 371 ? 13.030 -4.225 24.941 1.00 111.10 416 GLY A O 1
ATOM 5290 N N . SER A 1 372 ? 12.901 -6.100 23.689 1.00 114.29 417 SER A N 1
ATOM 5291 C CA . SER A 1 372 ? 11.572 -5.771 23.184 1.00 112.55 417 SER A CA 1
ATOM 5292 C C . SER A 1 372 ? 10.518 -5.891 24.279 1.00 111.19 417 SER A C 1
ATOM 5293 O O . SER A 1 372 ? 9.655 -5.016 24.416 1.00 111.05 417 SER A O 1
ATOM 5301 N N . LEU A 1 373 ? 10.570 -6.967 25.068 1.00 110.00 418 LEU A N 1
ATOM 5302 C CA . LEU A 1 373 ? 9.588 -7.151 26.133 1.00 112.83 418 LEU A CA 1
ATOM 5303 C C . LEU A 1 373 ? 9.680 -6.028 27.160 1.00 111.38 418 LEU A C 1
ATOM 5304 O O . LEU A 1 373 ? 8.670 -5.409 27.511 1.00 114.27 418 LEU A O 1
ATOM 5311 N N . SER A 1 374 ? 10.887 -5.757 27.659 1.00 117.01 419 SER A N 1
ATOM 5312 C CA . SER A 1 374 ? 11.078 -4.630 28.567 1.00 119.69 419 SER A CA 1
ATOM 5313 C C . SER A 1 374 ? 10.559 -3.336 27.952 1.00 107.70 419 SER A C 1
ATOM 5314 O O . SER A 1 374 ? 9.913 -2.526 28.629 1.00 103.74 419 SER A O 1
ATOM 5322 N N . ALA A 1 375 ? 10.829 -3.130 26.661 1.00 94.02 420 ALA A N 1
ATOM 5323 C CA . ALA A 1 375 ? 10.413 -1.901 25.997 1.00 88.62 420 ALA A CA 1
ATOM 5324 C C . ALA A 1 375 ? 8.898 -1.756 26.005 1.00 97.24 420 ALA A C 1
ATOM 5325 O O . ALA A 1 375 ? 8.368 -0.695 26.354 1.00 107.77 420 ALA A O 1
ATOM 5332 N N . GLU A 1 376 ? 8.179 -2.813 25.619 1.00 105.16 421 GLU A N 1
ATOM 5333 C CA . GLU A 1 376 ? 6.723 -2.734 25.592 1.00 111.64 421 GLU A CA 1
ATOM 5334 C C . GLU A 1 376 ? 6.141 -2.651 26.998 1.00 109.94 421 GLU A C 1
ATOM 5335 O O . GLU A 1 376 ? 5.076 -2.055 27.189 1.00 103.98 421 GLU A O 1
ATOM 5347 N N . GLN A 1 377 ? 6.812 -3.245 27.986 1.00 116.44 422 GLN A N 1
ATOM 5348 C CA . GLN A 1 377 ? 6.395 -3.085 29.376 1.00 117.25 422 GLN A CA 1
ATOM 5349 C C . GLN A 1 377 ? 6.451 -1.618 29.787 1.00 118.52 422 GLN A C 1
ATOM 5350 O O . GLN A 1 377 ? 5.449 -1.036 30.224 1.00 117.94 422 GLN A O 1
ATOM 5364 N N . ALA A 1 378 ? 7.627 -1.000 29.646 1.00 120.39 423 ALA A N 1
ATOM 5365 C CA . ALA A 1 378 ? 7.757 0.421 29.947 1.00 116.60 423 ALA A CA 1
ATOM 5366 C C . ALA A 1 378 ? 6.748 1.246 29.158 1.00 118.08 423 ALA A C 1
ATOM 5367 O O . ALA A 1 378 ? 6.189 2.221 29.676 1.00 117.69 423 ALA A O 1
ATOM 5374 N N . ALA A 1 379 ? 6.496 0.867 27.903 1.00 116.17 424 ALA A N 1
ATOM 5375 C CA . ALA A 1 379 ? 5.572 1.622 27.062 1.00 110.56 424 ALA A CA 1
ATOM 5376 C C . ALA A 1 379 ? 4.151 1.560 27.609 1.00 120.24 424 ALA A C 1
ATOM 5377 O O . ALA A 1 379 ? 3.500 2.595 27.795 1.00 125.80 424 ALA A O 1
ATOM 5384 N N . LYS A 1 380 ? 3.648 0.351 27.868 1.00 119.31 425 LYS A N 1
ATOM 5385 C CA . LYS A 1 380 ? 2.300 0.209 28.407 1.00 120.10 425 LYS A CA 1
ATOM 5386 C C . LYS A 1 380 ? 2.173 0.916 29.749 1.00 129.14 425 LYS A C 1
ATOM 5387 O O . LYS A 1 380 ? 1.137 1.525 30.042 1.00 138.94 425 LYS A O 1
ATOM 5391 N N . ASP A 1 381 ? 3.215 0.848 30.578 1.00 132.99 426 ASP A N 1
ATOM 5392 C CA . ASP A 1 381 ? 3.210 1.552 31.854 1.00 138.60 426 ASP A CA 1
ATOM 5393 C C . ASP A 1 381 ? 2.941 3.037 31.640 1.00 143.82 426 ASP A C 1
ATOM 5394 O O . ASP A 1 381 ? 1.889 3.547 32.040 1.00 154.88 426 ASP A O 1
ATOM 5403 N N . HIS A 1 382 ? 3.876 3.735 31.004 1.00 142.67 427 HIS A N 1
ATOM 5404 C CA . HIS A 1 382 ? 3.723 5.163 30.745 1.00 137.30 427 HIS A CA 1
ATOM 5405 C C . HIS A 1 382 ? 2.601 5.418 29.743 1.00 136.17 427 HIS A C 1
ATOM 5406 O O . HIS A 1 382 ? 1.898 4.494 29.331 1.00 131.85 427 HIS A O 1
#

CATH classification: 3.40.50.620 (+1 more: 1.10.240.10)

InterPro domains:
  IPR001412 Aminoacyl-tRNA synthetase, class I, conserved site [PS00178] (119-129)
  IPR002305 Aminoacyl-tRNA synthetase, class Ic [PF00579] (109-431)
  IPR002307 Tyrosine-tRNA ligase [PR01040] (123-145)
  IPR002307 Tyrosine-tRNA ligase [PR01040] (254-269)
  IPR002307 Tyrosine-tRNA ligase [PR01040] (274-296)
  IPR002307 Tyrosine-tRNA ligase [PR01040] (324-336)
  IPR002307 Tyrosine-tRNA ligase [TIGR00234] (83-514)
  IPR002307 Tyrosine-tRNA ligase [cd00805] (111-413)
  IPR014729 Rossmann-like alpha/beta/alpha sandwich fold [G3DSA:3.40.50.620] (46-330)
  IPR024088 Tyrosine-tRNA ligase, bacterial-type [PTHR11766] (46-563)
  IPR032005 Tyrosyl-tRNA synthetase, C-terminal [PF16714] (464-579)
  IPR036986 RNA-binding S4 domain superfamily [G3DSA:3.10.290.10] (452-568)